Protein AF-A0A1W6K9V6-F1 (afdb_monomer_lite)

Radius of gyration: 27.49 Å; chains: 1; bounding box: 70×53×65 Å

Sequence (292 aa):
MLHPDIDHLSIWEVAHRWHDQDPNNSDPSTLPLPVQDMLRTITRMQYRHEIQVCNENGIVLKNERTLVDFEHYVDFGSSITEETTHEEINEKTGEPITVTVSTTYEDPENPLTDDERWERYQEFSERWLRRHAAATKDFPQCFKNRIFERQTLERVHINKSSVCELCEILKLPLPSFWFTEVERQEHQNKLNDETGDDEKDALPGRIKQDQIDKFWSKLADKQKHRVLCREIAQELWKASPNLSIADICKHEAIRRFGGGRYYTKPDTLRDWIKDLDPRPEGSKKGGRPRSS

Structure (mmCIF, N/CA/C/O backbone):
data_AF-A0A1W6K9V6-F1
#
_entry.id   AF-A0A1W6K9V6-F1
#
loop_
_atom_site.group_PDB
_atom_site.id
_atom_site.type_symbol
_atom_site.label_atom_id
_atom_site.label_alt_id
_atom_site.label_comp_id
_atom_site.label_asym_id
_atom_site.label_entity_id
_atom_site.label_seq_id
_atom_site.pdbx_PDB_ins_code
_atom_site.Cartn_x
_atom_site.Cartn_y
_atom_site.Cartn_z
_atom_site.occupancy
_atom_site.B_iso_or_equiv
_atom_site.auth_seq_id
_atom_site.auth_comp_id
_atom_site.auth_asym_id
_atom_site.auth_atom_id
_atom_site.pdbx_PDB_model_num
ATOM 1 N N . MET A 1 1 ? 22.180 -11.316 -4.337 1.00 47.62 1 MET A N 1
ATOM 2 C CA . MET A 1 1 ? 21.299 -10.998 -3.195 1.00 47.62 1 MET A CA 1
ATOM 3 C C . MET A 1 1 ? 21.473 -9.527 -2.877 1.00 47.62 1 MET A C 1
ATOM 5 O O . MET A 1 1 ? 22.613 -9.074 -2.858 1.00 47.62 1 MET A O 1
ATOM 9 N N . LEU A 1 2 ? 20.374 -8.786 -2.735 1.00 60.81 2 LEU A N 1
ATOM 10 C CA . LEU A 1 2 ? 20.405 -7.401 -2.255 1.00 60.81 2 LEU A CA 1
ATOM 11 C C . LEU A 1 2 ? 20.857 -7.360 -0.786 1.00 60.81 2 LEU A C 1
ATOM 13 O O . LEU A 1 2 ? 20.781 -8.376 -0.094 1.00 60.81 2 LEU A O 1
ATOM 17 N N . HIS A 1 3 ? 21.357 -6.208 -0.328 1.00 54.03 3 HIS A N 1
ATOM 18 C CA . HIS A 1 3 ? 21.709 -6.022 1.083 1.00 54.03 3 HIS A CA 1
ATOM 19 C C . HIS A 1 3 ? 20.449 -6.245 1.940 1.00 54.03 3 HIS A C 1
ATOM 21 O O . HIS A 1 3 ? 19.393 -5.738 1.555 1.00 54.03 3 HIS A O 1
ATOM 27 N N . PRO A 1 4 ? 20.527 -6.965 3.075 1.00 59.97 4 PRO A N 1
ATOM 28 C CA . PRO A 1 4 ? 19.369 -7.251 3.932 1.00 59.97 4 PRO A CA 1
ATOM 29 C C . PRO A 1 4 ? 18.658 -6.001 4.480 1.00 59.97 4 PRO A C 1
ATOM 31 O O . PRO A 1 4 ? 17.548 -6.125 4.980 1.00 59.97 4 PRO A O 1
ATOM 34 N N . ASP A 1 5 ? 19.259 -4.818 4.327 1.00 67.62 5 ASP A N 1
ATOM 35 C CA . ASP A 1 5 ? 18.745 -3.545 4.846 1.00 67.62 5 ASP A CA 1
ATOM 36 C C . ASP A 1 5 ? 17.963 -2.720 3.802 1.00 67.62 5 ASP A C 1
ATOM 38 O O . ASP A 1 5 ? 17.499 -1.620 4.100 1.00 67.62 5 ASP A O 1
ATOM 42 N N . ILE A 1 6 ? 17.848 -3.194 2.552 1.00 81.44 6 ILE A N 1
ATOM 43 C CA . ILE A 1 6 ? 17.114 -2.468 1.504 1.00 81.44 6 ILE A CA 1
ATOM 44 C C . ILE A 1 6 ? 15.637 -2.867 1.546 1.00 81.44 6 ILE A C 1
ATOM 46 O O . ILE A 1 6 ? 15.213 -3.847 0.927 1.00 81.44 6 ILE A O 1
ATOM 50 N N . ASP A 1 7 ? 14.846 -2.054 2.240 1.00 89.06 7 ASP A N 1
ATOM 51 C CA . ASP A 1 7 ? 13.402 -2.265 2.401 1.00 89.06 7 ASP A CA 1
ATOM 52 C C . ASP A 1 7 ? 12.549 -1.675 1.272 1.00 89.06 7 ASP A C 1
ATOM 54 O O . ASP A 1 7 ? 11.344 -1.932 1.205 1.00 89.06 7 ASP A O 1
ATOM 58 N N . HIS A 1 8 ? 13.145 -0.906 0.358 1.00 93.50 8 HIS A N 1
ATOM 59 C CA . HIS A 1 8 ? 12.445 -0.316 -0.781 1.00 93.50 8 HIS A CA 1
ATOM 60 C C . HIS A 1 8 ? 13.310 -0.267 -2.043 1.00 93.50 8 HIS A C 1
ATOM 62 O O . HIS A 1 8 ? 14.526 -0.107 -1.975 1.00 93.50 8 HIS A O 1
ATOM 68 N N . LEU A 1 9 ? 12.671 -0.322 -3.208 1.00 94.62 9 LEU A N 1
ATOM 69 C CA . LEU A 1 9 ? 13.312 -0.203 -4.519 1.00 94.62 9 LEU A CA 1
ATOM 70 C C . LEU A 1 9 ? 12.420 0.603 -5.455 1.00 94.62 9 LEU A C 1
ATOM 72 O O . LEU A 1 9 ? 11.201 0.661 -5.265 1.00 94.62 9 LEU A O 1
ATOM 76 N N . SER A 1 10 ? 13.020 1.189 -6.486 1.00 96.31 10 SER A N 1
ATOM 77 C CA . SER A 1 10 ? 12.250 1.840 -7.542 1.00 96.31 10 SER A CA 1
ATOM 78 C C . SER A 1 10 ? 11.392 0.835 -8.317 1.00 96.31 10 SER A C 1
ATOM 80 O O . SER A 1 10 ? 11.758 -0.334 -8.468 1.00 96.31 10 SER A O 1
ATOM 82 N N . ILE A 1 11 ? 10.254 1.281 -8.856 1.00 96.81 11 ILE A N 1
ATOM 83 C CA . ILE A 1 11 ? 9.391 0.430 -9.696 1.00 96.81 11 ILE A CA 1
ATOM 84 C C . ILE A 1 11 ? 10.179 -0.106 -10.897 1.00 96.81 11 ILE A C 1
ATOM 86 O O . ILE A 1 11 ? 10.014 -1.267 -11.283 1.00 96.81 11 ILE A O 1
ATOM 90 N N . TRP A 1 12 ? 11.060 0.731 -11.458 1.00 96.50 12 TRP A N 1
ATOM 91 C CA . TRP A 1 12 ? 11.973 0.349 -12.530 1.00 96.50 12 TRP A CA 1
ATOM 92 C C . TRP A 1 12 ? 12.826 -0.862 -12.143 1.00 96.50 12 TRP A C 1
ATOM 94 O O . TRP A 1 12 ? 12.805 -1.878 -12.838 1.00 96.50 12 TRP A O 1
ATOM 104 N N . GLU A 1 13 ? 13.537 -0.798 -11.020 1.00 95.38 13 GLU A N 1
ATOM 105 C CA . GLU A 1 13 ? 14.394 -1.895 -10.572 1.00 95.38 13 GLU A CA 1
ATOM 106 C C . GLU A 1 13 ? 13.612 -3.159 -10.248 1.00 95.38 13 GLU A C 1
ATOM 108 O O . GLU A 1 13 ? 14.044 -4.247 -10.625 1.00 95.38 13 GLU A O 1
ATOM 113 N N . VAL A 1 14 ? 12.469 -3.027 -9.572 1.00 95.62 14 VAL A N 1
ATOM 114 C CA . VAL A 1 14 ? 11.642 -4.175 -9.188 1.00 95.62 14 VAL A CA 1
ATOM 115 C C . VAL A 1 14 ? 11.206 -4.948 -10.416 1.00 95.62 14 VAL A C 1
ATOM 117 O O . VAL A 1 14 ? 11.413 -6.156 -10.461 1.00 95.62 14 VAL A O 1
ATOM 120 N N . ALA A 1 15 ? 10.680 -4.272 -11.438 1.00 95.56 15 ALA A N 1
ATOM 121 C CA . ALA A 1 15 ? 10.206 -4.943 -12.642 1.00 95.56 15 ALA A CA 1
ATOM 122 C C . ALA A 1 15 ? 11.324 -5.651 -13.424 1.00 95.56 15 ALA A C 1
ATOM 124 O O . ALA A 1 15 ? 11.102 -6.737 -13.955 1.00 95.56 15 ALA A O 1
ATOM 125 N N . HIS A 1 16 ? 12.525 -5.069 -13.479 1.00 95.19 16 HIS A N 1
ATOM 126 C CA . HIS A 1 16 ? 13.668 -5.693 -14.150 1.00 95.19 16 HIS A CA 1
ATOM 127 C C . HIS A 1 16 ? 14.198 -6.891 -13.362 1.00 95.19 16 HIS A C 1
ATOM 129 O O . HIS A 1 16 ? 14.326 -7.988 -13.908 1.00 95.19 16 HIS A O 1
ATOM 135 N N . ARG A 1 17 ? 14.445 -6.705 -12.061 1.00 94.25 17 ARG A N 1
ATOM 136 C CA . ARG A 1 17 ? 14.981 -7.752 -11.182 1.00 94.25 17 ARG A CA 1
ATOM 137 C C . ARG A 1 17 ? 14.011 -8.921 -11.021 1.00 94.25 17 ARG A C 1
ATOM 139 O O . ARG A 1 17 ? 14.466 -10.042 -10.835 1.00 94.25 17 ARG A O 1
ATOM 146 N N . TRP A 1 18 ? 12.701 -8.692 -11.153 1.00 94.31 18 TRP A N 1
ATOM 147 C CA . TRP A 1 18 ? 11.697 -9.764 -11.161 1.00 94.31 18 TRP A CA 1
ATOM 148 C C . TRP A 1 18 ? 11.900 -10.779 -12.287 1.00 94.31 18 TRP A C 1
ATOM 150 O O . TRP A 1 18 ? 11.516 -11.938 -12.155 1.00 94.31 18 TRP A O 1
ATOM 160 N N . HIS A 1 19 ? 12.493 -10.342 -13.396 1.00 93.00 19 HIS A N 1
ATOM 161 C CA . HIS A 1 19 ? 12.700 -11.144 -14.598 1.00 93.00 19 HIS A CA 1
ATOM 162 C C . HIS A 1 19 ? 14.185 -11.333 -14.925 1.00 93.00 19 HIS A C 1
ATOM 164 O O . HIS A 1 19 ? 14.539 -11.525 -16.092 1.00 93.00 19 HIS A O 1
ATOM 170 N N . ASP A 1 20 ? 15.041 -11.241 -13.901 1.00 91.50 20 ASP A N 1
ATOM 171 C CA . ASP A 1 20 ? 16.494 -11.397 -13.999 1.00 91.50 20 ASP A CA 1
ATOM 172 C C . ASP A 1 20 ? 17.136 -10.489 -15.071 1.00 91.50 20 ASP A C 1
ATOM 174 O O . ASP A 1 20 ? 18.130 -10.844 -15.703 1.00 91.50 20 ASP A O 1
ATOM 178 N N . GLN A 1 21 ? 16.558 -9.301 -15.291 1.00 90.94 21 GLN A N 1
ATOM 179 C CA . GLN A 1 21 ? 17.086 -8.279 -16.197 1.00 90.94 21 GLN A CA 1
ATOM 180 C C . GLN A 1 21 ? 17.879 -7.219 -15.428 1.00 90.94 21 GLN A C 1
ATOM 182 O O . GLN A 1 21 ? 17.546 -6.877 -14.290 1.00 90.94 21 GLN A O 1
ATOM 187 N N . ASP A 1 22 ? 18.905 -6.653 -16.069 1.00 88.81 22 ASP A N 1
ATOM 188 C CA . ASP A 1 22 ? 19.676 -5.545 -15.498 1.00 88.81 22 ASP A CA 1
ATOM 189 C C . ASP A 1 22 ? 18.953 -4.201 -15.735 1.00 88.81 22 ASP A C 1
ATOM 191 O O . ASP A 1 22 ? 18.810 -3.776 -16.891 1.00 88.81 22 ASP A O 1
ATOM 195 N N . PRO A 1 23 ? 18.516 -3.493 -14.675 1.00 90.00 23 PRO A N 1
ATOM 196 C CA . PRO A 1 23 ? 17.860 -2.194 -14.811 1.00 90.00 23 PRO A CA 1
ATOM 197 C C . PRO A 1 23 ? 18.766 -1.104 -15.403 1.00 90.00 23 PRO A C 1
ATOM 199 O O . PRO A 1 23 ? 18.250 -0.129 -15.951 1.00 90.00 23 PRO A O 1
ATOM 202 N N . ASN A 1 24 ? 20.095 -1.232 -15.323 1.00 88.75 24 ASN A N 1
ATOM 203 C CA . ASN A 1 24 ? 21.010 -0.188 -15.793 1.00 88.75 24 ASN A CA 1
ATOM 204 C C . ASN A 1 24 ? 21.215 -0.202 -17.310 1.00 88.75 24 ASN A C 1
ATOM 206 O O . ASN A 1 24 ? 21.413 0.857 -17.904 1.00 88.75 24 ASN A O 1
ATOM 210 N N . ASN A 1 25 ? 21.142 -1.383 -17.925 1.00 85.44 25 ASN A N 1
ATOM 211 C CA . ASN A 1 25 ? 21.422 -1.591 -19.347 1.00 85.44 25 ASN A CA 1
ATOM 212 C C . ASN A 1 25 ? 20.155 -1.617 -20.225 1.00 85.44 25 ASN A C 1
ATOM 214 O O . ASN A 1 25 ? 20.228 -1.860 -21.427 1.00 85.44 25 ASN A O 1
ATOM 218 N N . SER A 1 26 ? 18.980 -1.412 -19.629 1.00 85.25 26 SER A N 1
ATOM 219 C CA . SER A 1 26 ? 17.702 -1.554 -20.327 1.00 85.25 26 SER A CA 1
ATOM 220 C C . SER A 1 26 ? 17.263 -0.244 -20.987 1.00 85.25 26 SER A C 1
ATOM 222 O O . SER A 1 26 ? 17.180 0.799 -20.334 1.00 85.25 26 SER A O 1
ATOM 224 N N . ASP A 1 27 ? 16.965 -0.302 -22.288 1.00 84.94 27 ASP A N 1
ATOM 225 C CA . ASP A 1 27 ? 16.391 0.811 -23.052 1.00 84.94 27 ASP A CA 1
ATOM 226 C C . ASP A 1 27 ? 14.864 0.866 -22.830 1.00 84.94 27 ASP A C 1
ATOM 228 O O . ASP A 1 27 ? 14.167 -0.110 -23.138 1.00 84.94 27 ASP A O 1
ATOM 232 N N . PRO A 1 28 ? 14.311 1.991 -22.332 1.00 85.19 28 PRO A N 1
ATOM 233 C CA . PRO A 1 28 ? 12.875 2.143 -22.093 1.00 85.19 28 PRO A CA 1
ATOM 234 C C . PRO A 1 28 ? 11.993 1.966 -23.336 1.00 85.19 28 PRO A C 1
ATOM 236 O O . PRO A 1 28 ? 10.814 1.632 -23.208 1.00 85.19 28 PRO A O 1
ATOM 239 N N . SER A 1 29 ? 12.544 2.179 -24.534 1.00 84.00 29 SER A N 1
ATOM 240 C CA . SER A 1 29 ? 11.826 2.025 -25.802 1.00 84.00 29 SER A CA 1
ATOM 241 C C . SER A 1 29 ? 11.784 0.580 -26.312 1.00 84.00 29 SER A C 1
ATOM 243 O O . SER A 1 29 ? 10.928 0.241 -27.132 1.00 84.00 29 SER A O 1
ATOM 245 N N . THR A 1 30 ? 12.649 -0.297 -25.793 1.00 90.06 30 THR A N 1
ATOM 246 C CA . THR A 1 30 ? 12.771 -1.697 -26.228 1.00 90.06 30 THR A CA 1
ATOM 247 C C . THR A 1 30 ? 12.806 -2.667 -25.044 1.00 90.06 30 THR A C 1
ATOM 249 O O . THR A 1 30 ? 13.638 -3.572 -24.983 1.00 90.06 30 THR A O 1
ATOM 252 N N . LEU A 1 31 ? 11.898 -2.486 -24.081 1.00 92.12 31 LEU A N 1
ATOM 253 C CA . LEU A 1 31 ? 11.806 -3.354 -22.905 1.00 92.12 31 LEU A CA 1
ATOM 254 C C . LEU A 1 31 ? 11.257 -4.753 -23.246 1.00 92.12 31 LEU A C 1
ATOM 256 O O . LEU A 1 31 ? 10.306 -4.856 -24.028 1.00 92.12 31 LEU A O 1
ATOM 260 N N . PRO A 1 32 ? 11.756 -5.833 -22.615 1.00 93.19 32 PRO A N 1
ATOM 261 C CA . PRO A 1 32 ? 11.147 -7.159 -22.715 1.00 93.19 32 PRO A CA 1
ATOM 262 C C . PRO A 1 32 ? 9.688 -7.162 -22.238 1.00 93.19 32 PRO A C 1
ATOM 264 O O . PRO A 1 32 ? 9.351 -6.506 -21.252 1.00 93.19 32 PRO A O 1
ATOM 267 N N . LEU A 1 33 ? 8.824 -7.946 -22.895 1.00 93.31 33 LEU A N 1
ATOM 268 C CA . LEU A 1 33 ? 7.395 -8.029 -22.550 1.00 93.31 33 LEU A CA 1
ATOM 269 C C . LEU A 1 33 ? 7.122 -8.337 -21.063 1.00 93.31 33 LEU A C 1
ATOM 271 O O . LEU A 1 33 ? 6.277 -7.648 -20.496 1.00 93.31 33 LEU A O 1
ATOM 275 N N . PRO A 1 34 ? 7.838 -9.268 -20.395 1.00 94.19 34 PRO A N 1
ATOM 276 C CA . PRO A 1 34 ? 7.616 -9.523 -18.970 1.00 94.19 34 PRO A CA 1
ATOM 277 C C . PRO A 1 34 ? 7.856 -8.282 -18.097 1.00 94.19 34 PRO A C 1
ATOM 279 O O . PRO A 1 34 ? 7.034 -7.949 -17.247 1.00 94.19 34 PRO A O 1
ATOM 282 N N . VAL A 1 35 ? 8.930 -7.533 -18.373 1.00 94.69 35 VAL A N 1
ATOM 283 C CA . VAL A 1 35 ? 9.246 -6.285 -17.661 1.00 94.69 35 VAL A CA 1
ATOM 284 C C . VAL A 1 35 ? 8.163 -5.238 -17.910 1.00 94.69 35 VAL A C 1
ATOM 286 O O . VAL A 1 35 ? 7.703 -4.599 -16.967 1.00 94.69 35 VAL A O 1
ATOM 289 N N . GLN A 1 36 ? 7.702 -5.096 -19.159 1.00 95.00 36 GLN A N 1
ATOM 290 C CA . GLN A 1 36 ? 6.589 -4.200 -19.479 1.00 95.00 36 GLN A CA 1
ATOM 291 C C . GLN A 1 36 ? 5.334 -4.562 -18.680 1.00 95.00 36 GLN A C 1
ATOM 293 O O . GLN A 1 36 ? 4.717 -3.686 -18.080 1.00 95.00 36 GLN A O 1
ATOM 298 N N . ASP A 1 37 ? 4.942 -5.835 -18.647 1.00 95.19 37 ASP A N 1
ATOM 299 C CA . ASP A 1 37 ? 3.730 -6.258 -17.947 1.00 95.19 37 ASP A CA 1
ATOM 300 C C . ASP A 1 37 ? 3.843 -6.076 -16.430 1.00 95.19 37 ASP A C 1
ATOM 302 O O . ASP A 1 37 ? 2.879 -5.622 -15.806 1.00 95.19 37 ASP A O 1
ATOM 306 N N . MET A 1 38 ? 5.020 -6.305 -15.842 1.00 95.81 38 MET A N 1
ATOM 307 C CA . MET A 1 38 ? 5.257 -6.022 -14.426 1.00 95.81 38 MET A CA 1
ATOM 308 C C . MET A 1 38 ? 5.173 -4.518 -14.120 1.00 95.81 38 MET A C 1
ATOM 310 O O . MET A 1 38 ? 4.446 -4.118 -13.209 1.00 95.81 38 MET A O 1
ATOM 314 N N . LEU A 1 39 ? 5.812 -3.660 -14.928 1.00 96.69 39 LEU A N 1
ATOM 315 C CA . LEU A 1 39 ? 5.710 -2.198 -14.799 1.00 96.69 39 LEU A CA 1
ATOM 316 C C . LEU A 1 39 ? 4.254 -1.727 -14.878 1.00 96.69 39 LEU A C 1
ATOM 318 O O . LEU A 1 39 ? 3.798 -0.931 -14.056 1.00 96.69 39 LEU A O 1
ATOM 322 N N . ARG A 1 40 ? 3.496 -2.237 -15.854 1.00 97.12 40 ARG A N 1
ATOM 323 C CA . ARG A 1 40 ? 2.073 -1.911 -16.030 1.00 97.12 40 ARG A CA 1
ATOM 324 C C . ARG A 1 40 ? 1.236 -2.372 -14.843 1.00 97.12 40 ARG A C 1
ATOM 326 O O . ARG A 1 40 ? 0.309 -1.673 -14.448 1.00 97.12 40 ARG A O 1
ATOM 333 N N . THR A 1 41 ? 1.550 -3.534 -14.286 1.00 96.94 41 THR A N 1
ATOM 334 C CA . THR A 1 41 ? 0.838 -4.095 -13.138 1.00 96.94 41 THR A CA 1
ATOM 335 C C . THR A 1 41 ? 1.075 -3.238 -11.900 1.00 96.94 41 THR A C 1
ATOM 337 O O . THR A 1 41 ? 0.109 -2.710 -11.350 1.00 96.94 41 THR A O 1
ATOM 340 N N . ILE A 1 42 ? 2.336 -3.002 -11.523 1.00 97.06 42 ILE A N 1
ATOM 341 C CA . ILE A 1 42 ? 2.689 -2.212 -10.332 1.00 97.06 42 ILE A CA 1
ATOM 342 C C . ILE A 1 42 ? 2.105 -0.799 -10.429 1.00 97.06 42 ILE A C 1
ATOM 344 O O . ILE A 1 42 ? 1.404 -0.353 -9.520 1.00 97.06 42 ILE A O 1
ATOM 348 N N . THR A 1 43 ? 2.320 -0.112 -11.557 1.00 97.50 43 THR A N 1
ATOM 349 C CA . THR A 1 43 ? 1.811 1.257 -11.755 1.00 97.50 43 THR A CA 1
ATOM 350 C C . THR A 1 43 ? 0.283 1.318 -11.720 1.00 97.50 43 THR A C 1
ATOM 352 O O . THR A 1 43 ? -0.279 2.259 -11.161 1.00 97.50 43 THR A O 1
ATOM 355 N N . ARG A 1 44 ? -0.424 0.311 -12.253 1.00 97.25 44 ARG A N 1
ATOM 356 C CA . ARG A 1 44 ? -1.891 0.244 -12.165 1.00 97.25 44 ARG A CA 1
ATOM 357 C C . ARG A 1 44 ? -2.364 0.058 -10.726 1.00 97.25 44 ARG A C 1
ATOM 359 O O . ARG A 1 44 ? -3.306 0.734 -10.322 1.00 97.25 44 ARG A O 1
ATOM 366 N N . MET A 1 45 ? -1.742 -0.850 -9.980 1.00 96.56 45 MET A N 1
ATOM 367 C CA . MET A 1 45 ? -2.127 -1.149 -8.598 1.00 96.56 45 MET A CA 1
ATOM 368 C C . MET A 1 45 ? -1.869 0.048 -7.680 1.00 96.56 45 MET A C 1
ATOM 370 O O . MET A 1 45 ? -2.750 0.433 -6.915 1.00 96.56 45 MET A O 1
ATOM 374 N N . GLN A 1 46 ? -0.720 0.713 -7.819 1.00 95.81 46 GLN A N 1
ATOM 375 C CA . GLN A 1 46 ? -0.416 1.943 -7.083 1.00 95.81 46 GLN A CA 1
ATOM 376 C C . GLN A 1 46 ? -1.376 3.085 -7.431 1.00 95.81 46 GLN A C 1
ATOM 378 O O . GLN A 1 46 ? -1.888 3.757 -6.540 1.00 95.81 46 GLN A O 1
ATOM 383 N N . TYR A 1 47 ? -1.688 3.280 -8.716 1.00 95.44 47 TYR A N 1
ATOM 384 C CA . TYR A 1 47 ? -2.653 4.298 -9.142 1.00 95.44 47 TYR A CA 1
ATOM 385 C C . TYR A 1 47 ? -4.052 4.070 -8.546 1.00 95.44 47 TYR A C 1
ATOM 387 O O . TYR A 1 47 ? -4.760 5.027 -8.259 1.00 95.44 47 TYR A O 1
ATOM 395 N N . ARG A 1 48 ? -4.442 2.808 -8.339 1.00 94.12 48 ARG A N 1
ATOM 396 C CA . ARG A 1 48 ? -5.724 2.413 -7.732 1.00 94.12 48 ARG A CA 1
ATOM 397 C C . ARG A 1 48 ? -5.686 2.295 -6.210 1.00 94.12 48 ARG A C 1
ATOM 399 O O . ARG A 1 48 ? -6.654 1.824 -5.621 1.00 94.12 48 ARG A O 1
ATOM 406 N N . HIS A 1 49 ? -4.577 2.675 -5.580 1.00 93.06 49 HIS A N 1
ATOM 407 C CA . HIS A 1 49 ? -4.364 2.535 -4.139 1.00 93.06 49 HIS A CA 1
ATOM 408 C C . HIS A 1 49 ? -4.412 1.072 -3.646 1.00 93.06 49 HIS A C 1
ATOM 410 O O . HIS A 1 49 ? -4.551 0.820 -2.453 1.00 93.06 49 HIS A O 1
ATOM 416 N N . GLU A 1 50 ? -4.289 0.080 -4.533 1.00 93.12 50 GLU A N 1
ATOM 417 C CA . GLU A 1 50 ? -4.321 -1.345 -4.166 1.00 93.12 50 GLU A CA 1
ATOM 418 C C . GLU A 1 50 ? -3.077 -1.736 -3.354 1.00 93.12 50 GLU A C 1
ATOM 420 O O . GLU A 1 50 ? -3.184 -2.546 -2.437 1.00 93.12 50 GLU A O 1
ATOM 425 N N . ILE A 1 51 ? -1.944 -1.088 -3.640 1.00 94.56 51 ILE A N 1
ATOM 426 C CA . ILE A 1 51 ? -0.670 -1.206 -2.918 1.00 94.56 51 ILE A CA 1
ATOM 427 C C . ILE A 1 51 ? -0.093 0.182 -2.627 1.00 94.56 51 ILE A C 1
ATOM 429 O O . ILE A 1 51 ? -0.494 1.178 -3.241 1.00 94.56 51 ILE A O 1
ATOM 433 N N . GLN A 1 52 ? 0.854 0.265 -1.692 1.00 92.94 52 GLN A N 1
ATOM 434 C CA . GLN A 1 52 ? 1.420 1.544 -1.271 1.00 92.94 52 GLN A CA 1
ATOM 435 C C . GLN A 1 52 ? 2.403 2.125 -2.297 1.00 92.94 52 GLN A C 1
ATOM 437 O O . GLN A 1 52 ? 3.024 1.424 -3.100 1.00 92.94 52 GLN A O 1
ATOM 442 N N . VAL A 1 53 ? 2.560 3.447 -2.231 1.00 94.56 53 VAL A N 1
ATOM 443 C CA . VAL A 1 53 ? 3.534 4.218 -3.007 1.00 94.56 53 VAL A CA 1
ATOM 444 C C . VAL A 1 53 ? 4.563 4.781 -2.044 1.00 94.56 53 VAL A C 1
ATOM 446 O O . VAL A 1 53 ? 4.179 5.440 -1.082 1.00 94.56 53 VAL A O 1
ATOM 449 N N . CYS A 1 54 ? 5.848 4.577 -2.309 1.00 94.25 54 CYS A N 1
ATOM 450 C CA . CYS A 1 54 ? 6.937 5.153 -1.525 1.00 94.25 54 CYS A CA 1
ATOM 451 C C . CYS A 1 54 ? 7.714 6.182 -2.350 1.00 94.25 54 CYS A C 1
ATOM 453 O O . CYS A 1 54 ? 7.755 6.113 -3.580 1.00 94.25 54 CYS A O 1
ATOM 455 N N . ASN A 1 55 ? 8.352 7.135 -1.675 1.00 92.88 55 ASN A N 1
ATOM 456 C CA . ASN A 1 55 ? 9.378 7.965 -2.305 1.00 92.88 55 ASN A CA 1
ATOM 457 C C . ASN A 1 55 ? 10.755 7.276 -2.284 1.00 92.88 55 ASN A C 1
ATOM 459 O O . ASN A 1 55 ? 10.916 6.194 -1.721 1.00 92.88 55 ASN A O 1
ATOM 463 N N . GLU A 1 56 ? 11.756 7.949 -2.849 1.00 92.38 56 GLU A N 1
ATOM 464 C CA . GLU A 1 56 ? 13.147 7.479 -2.925 1.00 92.38 56 GLU A CA 1
ATOM 465 C C . GLU A 1 56 ? 13.795 7.136 -1.571 1.00 92.38 56 GLU A C 1
ATOM 467 O O . GLU A 1 56 ? 14.722 6.335 -1.525 1.00 92.38 56 GLU A O 1
ATOM 472 N N . ASN A 1 57 ? 13.268 7.684 -0.471 1.00 89.00 57 ASN A N 1
ATOM 473 C CA . ASN A 1 57 ? 13.728 7.435 0.899 1.00 89.00 57 ASN A CA 1
ATOM 474 C C . ASN A 1 57 ? 12.917 6.336 1.615 1.00 89.00 57 ASN A C 1
ATOM 476 O O . ASN A 1 57 ? 13.013 6.199 2.832 1.00 89.00 57 ASN A O 1
ATOM 480 N N . GLY A 1 58 ? 12.029 5.629 0.906 1.00 87.56 58 GLY A N 1
ATOM 481 C CA . GLY A 1 58 ? 11.177 4.585 1.482 1.00 87.56 58 GLY A CA 1
ATOM 482 C C . GLY A 1 58 ? 9.973 5.093 2.273 1.00 87.56 58 GLY A C 1
ATOM 483 O O . GLY A 1 58 ? 9.233 4.292 2.841 1.00 87.56 58 GLY A O 1
ATOM 484 N N . ILE A 1 59 ? 9.734 6.407 2.304 1.00 89.25 59 ILE A N 1
ATOM 485 C CA . ILE A 1 59 ? 8.605 6.986 3.036 1.00 89.25 59 ILE A CA 1
ATOM 486 C C . ILE A 1 59 ? 7.323 6.739 2.243 1.00 89.25 59 ILE A C 1
ATOM 488 O O . ILE A 1 59 ? 7.180 7.214 1.112 1.00 89.25 59 ILE A O 1
ATOM 492 N N . VAL A 1 60 ? 6.376 6.042 2.873 1.00 92.88 60 VAL A N 1
ATOM 493 C CA . VAL A 1 60 ? 5.051 5.766 2.311 1.00 92.88 60 VAL A CA 1
ATOM 494 C C . VAL A 1 60 ? 4.269 7.068 2.133 1.00 92.88 60 VAL A C 1
ATOM 496 O O . VAL A 1 60 ? 4.095 7.863 3.060 1.00 92.88 60 VAL A O 1
ATOM 499 N N . LEU A 1 61 ? 3.776 7.282 0.920 1.00 91.75 61 LEU A N 1
ATOM 500 C CA . LEU A 1 61 ? 2.922 8.398 0.559 1.00 91.75 61 LEU A CA 1
ATOM 501 C C . LEU A 1 61 ? 1.469 8.065 0.897 1.00 91.75 61 LEU A C 1
ATOM 503 O O . LEU A 1 61 ? 0.928 7.031 0.508 1.00 91.75 61 LEU A O 1
ATOM 507 N N . LYS A 1 62 ? 0.839 8.990 1.617 1.00 88.38 62 LYS A N 1
ATOM 508 C CA . LYS A 1 62 ? -0.561 8.934 2.038 1.00 88.38 62 LYS A CA 1
ATOM 509 C C . LYS A 1 62 ? -1.503 8.797 0.840 1.00 88.38 62 LYS A C 1
ATOM 511 O O . LYS A 1 62 ? -1.316 9.479 -0.163 1.00 88.38 62 LYS A O 1
ATOM 516 N N . ASN A 1 63 ? -2.502 7.927 0.958 1.00 90.06 63 ASN A N 1
ATOM 517 C CA . ASN A 1 63 ? -3.445 7.591 -0.107 1.00 90.06 63 ASN A CA 1
ATOM 518 C C . ASN A 1 63 ? -4.881 7.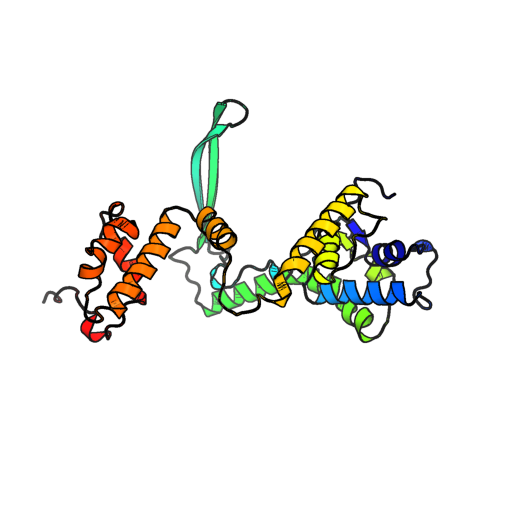549 0.432 1.00 90.06 63 ASN A C 1
ATOM 520 O O . ASN A 1 63 ? -5.114 7.812 1.611 1.00 90.06 63 ASN A O 1
ATOM 524 N N . GLU A 1 64 ? -5.837 7.235 -0.439 1.00 87.81 64 GLU A N 1
ATOM 525 C CA . GLU A 1 64 ? -7.263 7.248 -0.100 1.00 87.81 64 GLU A CA 1
ATOM 526 C C . GLU A 1 64 ? -7.627 6.196 0.950 1.00 87.81 64 GLU A C 1
ATOM 528 O O . GLU A 1 64 ? -8.446 6.450 1.822 1.00 87.81 64 GLU A O 1
ATOM 533 N N . ARG A 1 65 ? -6.955 5.041 0.954 1.00 87.12 65 ARG A N 1
ATOM 534 C CA . ARG A 1 65 ? -7.244 3.956 1.907 1.00 87.12 65 ARG A CA 1
ATOM 535 C C . ARG A 1 65 ? -6.800 4.261 3.332 1.00 87.12 65 ARG A C 1
ATOM 537 O O . ARG A 1 65 ? -7.253 3.595 4.255 1.00 87.12 65 ARG A O 1
ATOM 544 N N . THR A 1 66 ? -5.892 5.218 3.511 1.00 86.81 66 THR A N 1
ATOM 545 C CA . THR A 1 66 ? -5.429 5.676 4.830 1.00 86.81 66 THR A CA 1
ATOM 546 C C . THR A 1 66 ? -5.981 7.046 5.205 1.00 86.81 66 THR A C 1
ATOM 548 O O . THR A 1 66 ? -5.579 7.611 6.222 1.00 86.81 66 THR A O 1
ATOM 551 N N . LEU A 1 67 ? -6.865 7.604 4.377 1.00 87.25 67 LEU A N 1
ATOM 552 C CA . LEU A 1 67 ? -7.567 8.839 4.674 1.00 87.25 67 LEU A CA 1
ATOM 553 C C . LEU A 1 67 ? -8.615 8.572 5.764 1.00 87.25 67 LEU A C 1
ATOM 555 O O . LEU A 1 67 ? -9.359 7.597 5.697 1.00 87.25 67 LEU A O 1
ATOM 559 N N . VAL A 1 68 ? -8.659 9.443 6.769 1.00 86.31 68 VAL A N 1
ATOM 560 C CA . VAL A 1 68 ? -9.712 9.420 7.793 1.00 86.31 68 VAL A CA 1
ATOM 561 C C . VAL A 1 68 ? -11.034 9.801 7.128 1.00 86.31 68 VAL A C 1
ATOM 563 O O . VAL A 1 68 ? -11.063 10.722 6.311 1.00 86.31 68 VAL A O 1
ATOM 566 N N . ASP A 1 69 ? -12.115 9.091 7.435 1.00 84.75 69 ASP A N 1
ATOM 567 C CA . ASP A 1 69 ? -13.437 9.447 6.918 1.00 84.75 69 ASP A CA 1
ATOM 568 C C . ASP A 1 69 ? -13.945 10.774 7.513 1.00 84.75 69 ASP A C 1
ATOM 570 O O . ASP A 1 69 ? -13.396 11.304 8.480 1.00 84.75 69 ASP A O 1
ATOM 574 N N . PHE A 1 70 ? -14.989 11.337 6.907 1.00 81.94 70 PHE A N 1
ATOM 575 C CA . PHE A 1 70 ? -15.543 12.617 7.345 1.00 81.94 70 PHE A CA 1
ATOM 576 C C . PHE A 1 70 ? -16.120 12.567 8.768 1.00 81.94 70 PHE A C 1
ATOM 578 O O . PHE A 1 70 ? -15.984 13.529 9.517 1.00 81.94 70 PHE A O 1
ATOM 585 N N . GLU A 1 71 ? -16.743 11.454 9.164 1.00 78.62 71 GLU A N 1
ATOM 586 C CA . GLU A 1 71 ? -17.389 11.334 10.476 1.00 78.62 71 GLU A CA 1
ATOM 587 C C . GLU A 1 71 ? -16.362 11.388 11.614 1.00 78.62 71 GLU A C 1
ATOM 589 O O . GLU A 1 71 ? -16.618 12.013 12.644 1.00 78.62 71 GLU A O 1
ATOM 594 N N . HIS A 1 72 ? -15.186 10.792 11.396 1.00 80.81 72 HIS A N 1
ATOM 595 C CA . HIS A 1 72 ? -14.071 10.739 12.341 1.00 80.81 72 HIS A CA 1
ATOM 596 C C . HIS A 1 72 ? -13.028 11.846 12.129 1.00 80.81 72 HIS A C 1
ATOM 598 O O . HIS A 1 72 ? -12.027 11.891 12.850 1.00 80.81 72 HIS A O 1
ATOM 604 N N . TYR A 1 73 ? -13.221 12.730 11.150 1.00 81.12 73 TYR A N 1
ATOM 605 C CA . TYR A 1 73 ? -12.353 13.883 10.962 1.00 81.12 73 TYR A CA 1
ATOM 606 C C . TYR A 1 73 ? -12.551 14.877 12.109 1.00 81.12 73 TYR A C 1
ATOM 608 O O . TYR 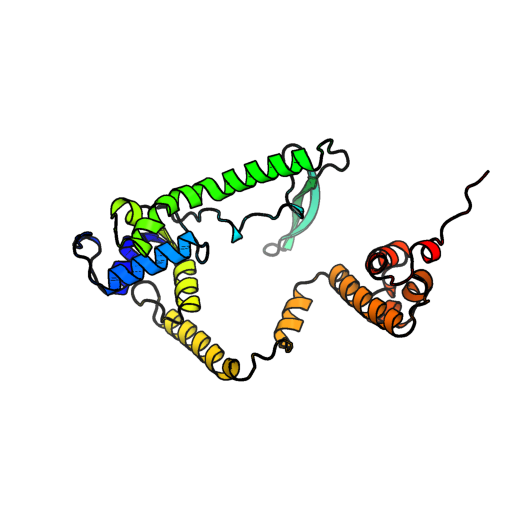A 1 73 ? -13.660 15.345 12.357 1.00 81.12 73 TYR A O 1
ATOM 616 N N . VAL A 1 74 ? -11.447 15.202 12.780 1.00 74.00 74 VAL A N 1
ATOM 617 C CA . VAL A 1 74 ? -11.370 16.241 13.807 1.00 74.00 74 VAL A CA 1
ATOM 618 C C . VAL A 1 74 ? -10.505 17.359 13.251 1.00 74.00 74 VAL A C 1
ATOM 620 O O . VAL A 1 74 ? -9.338 17.143 12.907 1.00 74.00 74 VAL A O 1
ATOM 623 N N . ASP A 1 75 ? -11.067 18.559 13.157 1.00 72.56 75 ASP A N 1
ATOM 624 C CA . ASP A 1 75 ? -10.284 19.720 12.766 1.00 72.56 75 ASP A CA 1
ATOM 625 C C . ASP A 1 75 ? -9.418 20.205 13.933 1.00 72.56 75 ASP A C 1
ATOM 627 O O . ASP A 1 75 ? -9.911 20.729 14.931 1.00 72.56 75 ASP A O 1
ATOM 631 N N . PHE A 1 76 ? -8.100 20.070 13.778 1.00 66.44 76 PHE A N 1
ATOM 632 C CA . PHE A 1 76 ? -7.121 20.509 14.771 1.00 66.44 76 PHE A CA 1
ATOM 633 C C . PHE A 1 76 ? -7.190 22.013 15.073 1.00 66.44 76 PHE A C 1
ATOM 635 O O . PHE A 1 76 ? -6.801 22.433 16.161 1.00 66.44 76 PHE A O 1
ATOM 642 N N . GLY A 1 77 ? -7.679 22.833 14.134 1.00 65.94 77 GLY A N 1
ATOM 643 C CA . GLY A 1 77 ? -7.858 24.272 14.349 1.00 65.94 77 GLY A CA 1
ATOM 644 C C . GLY A 1 77 ? -8.993 24.621 15.317 1.00 65.94 77 GLY A C 1
ATOM 645 O O . GLY A 1 77 ? -9.006 25.728 15.851 1.00 65.94 77 GLY A O 1
ATOM 646 N N . SER A 1 78 ? -9.921 23.691 15.551 1.00 65.81 78 SER A N 1
ATOM 647 C CA . SER A 1 78 ? -11.089 23.843 16.429 1.00 65.81 78 SER A CA 1
ATOM 648 C C . SER A 1 78 ? -11.209 22.706 17.451 1.00 65.81 78 SER A C 1
ATOM 650 O O . SER A 1 78 ? -12.285 22.463 17.992 1.00 65.81 78 SER A O 1
ATOM 652 N N . SER A 1 79 ? -10.129 21.956 17.676 1.00 65.31 79 SER A N 1
ATOM 653 C CA . SER A 1 79 ? -10.111 20.822 18.600 1.00 65.31 79 SER A CA 1
ATOM 654 C C . SER A 1 79 ? -9.573 21.215 19.969 1.00 65.31 79 SER A C 1
ATOM 656 O O . SER A 1 79 ? -8.621 21.994 20.062 1.00 65.31 79 SER A O 1
ATOM 658 N N . ILE A 1 80 ? -10.100 20.586 21.016 1.00 63.69 80 ILE A N 1
ATOM 659 C CA . ILE A 1 80 ? -9.530 20.642 22.361 1.00 63.69 80 ILE A CA 1
ATOM 660 C C . ILE A 1 80 ? -8.622 19.426 22.534 1.00 63.69 80 ILE A C 1
ATOM 662 O O . ILE A 1 80 ? -8.975 18.308 22.158 1.00 63.69 80 ILE A O 1
ATOM 666 N N . THR A 1 81 ? -7.430 19.646 23.088 1.00 72.69 81 THR A N 1
ATOM 667 C CA . THR A 1 81 ? -6.538 18.562 23.509 1.00 72.69 81 THR A CA 1
ATOM 668 C C . THR A 1 81 ? -6.538 18.500 25.027 1.00 72.69 81 THR A C 1
ATOM 670 O O . THR A 1 81 ? -6.100 19.443 25.681 1.00 72.69 81 THR A O 1
ATOM 673 N N . GLU A 1 82 ? -7.032 17.397 25.580 1.00 75.00 82 GLU A N 1
ATOM 674 C CA . GLU A 1 82 ? -6.896 17.090 27.001 1.00 75.00 82 GLU A CA 1
ATOM 675 C C . GLU A 1 82 ? -5.667 16.219 27.215 1.00 75.00 82 GLU A C 1
ATOM 677 O O . GLU A 1 82 ? -5.509 15.168 26.594 1.00 75.00 82 GLU A O 1
ATOM 682 N N . GLU A 1 83 ? -4.802 16.640 28.128 1.00 82.94 83 GLU A N 1
ATOM 683 C CA . GLU A 1 83 ? -3.703 15.819 28.615 1.00 82.94 83 GLU A CA 1
ATOM 684 C C . GLU A 1 83 ? -4.142 15.151 29.914 1.00 82.94 83 GLU A C 1
ATOM 686 O O . GLU A 1 83 ? -4.456 15.814 30.902 1.00 82.94 83 GLU A O 1
ATOM 691 N N . THR A 1 84 ? -4.187 13.823 29.905 1.00 75.75 84 THR A N 1
ATOM 692 C CA . THR A 1 84 ? -4.431 13.030 31.107 1.00 75.75 84 THR A CA 1
ATOM 693 C C . THR A 1 84 ? -3.134 12.361 31.510 1.00 75.75 84 THR A C 1
ATOM 695 O O . THR A 1 84 ? -2.477 11.722 30.690 1.00 75.75 84 THR A O 1
ATOM 698 N N . THR A 1 85 ? -2.770 12.496 32.778 1.00 83.56 85 THR A N 1
ATOM 699 C CA . THR A 1 85 ? -1.559 11.891 33.322 1.00 83.56 85 THR A CA 1
ATOM 700 C C . THR A 1 85 ? -1.935 10.737 34.236 1.00 83.56 85 THR A C 1
ATOM 702 O O . THR A 1 85 ? -2.730 10.915 35.161 1.00 83.56 85 THR A O 1
ATOM 705 N N . HIS A 1 86 ? -1.351 9.565 34.014 1.00 76.81 86 HIS A N 1
ATOM 706 C CA . HIS A 1 86 ? -1.527 8.402 34.880 1.00 76.81 86 HIS A CA 1
ATOM 707 C C . HIS A 1 86 ? -0.199 7.690 35.134 1.00 76.81 86 HIS A C 1
ATOM 709 O O . HIS A 1 86 ? 0.765 7.838 34.388 1.00 76.81 86 HIS A O 1
ATOM 715 N N . GLU A 1 87 ? -0.128 6.951 36.237 1.00 80.81 87 GLU A N 1
ATOM 716 C CA . GLU A 1 87 ? 1.046 6.148 36.576 1.00 80.81 87 GLU A CA 1
ATOM 717 C C . GLU A 1 87 ? 0.896 4.753 35.965 1.00 80.81 87 GLU A C 1
ATOM 719 O O . GLU A 1 87 ? -0.064 4.036 36.252 1.00 80.81 87 GLU A O 1
ATOM 724 N N . GLU A 1 88 ? 1.845 4.367 35.119 1.00 81.56 88 GLU A N 1
ATOM 725 C CA . GLU A 1 88 ? 1.988 3.004 34.612 1.00 81.56 88 GLU A CA 1
ATOM 726 C C . GLU A 1 88 ? 3.225 2.352 35.221 1.00 81.56 88 GLU A C 1
ATOM 728 O O . GLU A 1 88 ? 4.144 3.025 35.675 1.00 81.56 88 GLU A O 1
ATOM 733 N N . ILE A 1 89 ? 3.275 1.024 35.238 1.00 74.88 89 ILE A N 1
ATOM 734 C CA . ILE A 1 89 ? 4.471 0.303 35.675 1.00 74.88 89 ILE A CA 1
ATOM 735 C C . ILE A 1 89 ? 5.323 0.049 34.438 1.00 74.88 89 ILE A C 1
ATOM 737 O O . ILE A 1 89 ? 4.855 -0.551 33.473 1.00 74.88 89 ILE A O 1
ATOM 741 N N . ASN A 1 90 ? 6.583 0.475 34.466 1.00 73.06 90 ASN A N 1
ATOM 742 C CA . ASN A 1 90 ? 7.516 0.176 33.393 1.00 73.06 90 ASN A CA 1
ATOM 743 C C . ASN A 1 90 ? 7.736 -1.340 33.312 1.00 73.06 90 ASN A C 1
ATOM 745 O O . ASN A 1 90 ? 8.322 -1.936 34.214 1.00 73.06 90 ASN A O 1
ATOM 749 N N . GLU A 1 91 ? 7.309 -1.962 32.215 1.00 72.00 91 GLU A N 1
ATOM 750 C CA . GLU A 1 91 ? 7.373 -3.418 32.036 1.00 72.00 91 GLU A CA 1
ATOM 751 C C . GLU A 1 91 ? 8.800 -3.991 32.105 1.00 72.00 91 GLU A C 1
ATOM 753 O O . GLU A 1 91 ? 8.978 -5.177 32.379 1.00 72.00 91 GLU A O 1
ATOM 758 N N . LYS A 1 92 ? 9.833 -3.165 31.879 1.00 73.12 92 LYS A N 1
ATOM 759 C CA . LYS A 1 92 ? 11.242 -3.586 31.918 1.00 73.12 92 LYS A CA 1
ATOM 760 C C . LYS A 1 92 ? 11.902 -3.386 33.278 1.00 73.12 92 LYS A C 1
ATOM 762 O O . LYS A 1 92 ? 12.780 -4.171 33.627 1.00 73.12 92 LYS A O 1
ATOM 767 N N . THR A 1 93 ? 11.542 -2.335 34.013 1.00 75.94 93 THR A N 1
ATOM 768 C CA . THR A 1 93 ? 12.210 -1.980 35.281 1.00 75.94 93 THR A CA 1
ATOM 769 C C . THR A 1 93 ? 11.347 -2.228 36.516 1.00 75.94 93 THR A C 1
ATOM 771 O O . THR A 1 93 ? 11.882 -2.290 37.618 1.00 75.94 93 THR A O 1
ATOM 774 N N . GLY A 1 94 ? 10.033 -2.408 36.354 1.00 74.25 94 GLY A N 1
ATOM 775 C CA . GLY A 1 94 ? 9.077 -2.576 37.451 1.00 74.25 94 GLY A CA 1
ATOM 776 C C . GLY A 1 94 ? 8.812 -1.299 38.256 1.00 74.25 94 GLY A C 1
ATOM 777 O O . GLY A 1 94 ? 8.096 -1.351 39.253 1.00 74.25 94 GLY A O 1
ATOM 778 N N . GLU A 1 95 ? 9.379 -0.163 37.846 1.00 78.62 95 GLU A N 1
ATOM 779 C CA . GLU A 1 95 ? 9.212 1.125 38.521 1.00 78.62 95 GLU A CA 1
ATOM 780 C C . GLU A 1 95 ? 8.003 1.896 37.967 1.00 78.62 95 GLU A C 1
ATOM 782 O O . GLU A 1 95 ? 7.719 1.804 36.766 1.00 78.62 95 GLU A O 1
ATOM 787 N N . PRO A 1 96 ? 7.291 2.666 38.811 1.00 77.06 96 PRO A N 1
ATOM 788 C CA . PRO A 1 96 ? 6.207 3.525 38.357 1.00 77.06 96 PRO A CA 1
ATOM 789 C C . PRO A 1 96 ? 6.754 4.643 37.464 1.00 77.06 96 PRO A C 1
ATOM 791 O O . PRO A 1 96 ? 7.668 5.379 37.838 1.00 77.06 96 PRO A O 1
ATOM 794 N N . ILE A 1 97 ? 6.180 4.764 36.273 1.00 83.31 97 ILE A N 1
ATOM 795 C CA . ILE A 1 97 ? 6.431 5.825 35.308 1.00 83.31 97 ILE A CA 1
ATOM 796 C C . ILE A 1 97 ? 5.169 6.659 35.142 1.00 83.31 97 ILE A C 1
ATOM 798 O O . ILE A 1 97 ? 4.058 6.149 35.036 1.00 83.31 97 ILE A O 1
ATOM 802 N N . THR A 1 98 ? 5.344 7.970 35.104 1.00 82.44 98 THR A N 1
ATOM 803 C CA . THR A 1 98 ? 4.265 8.894 34.778 1.00 82.44 98 THR A CA 1
ATOM 804 C C . THR A 1 98 ? 4.110 8.953 33.262 1.00 82.44 98 THR A C 1
ATOM 806 O O . THR A 1 98 ? 5.026 9.379 32.559 1.00 82.44 98 THR A O 1
ATOM 809 N N . VAL A 1 99 ? 2.958 8.516 32.761 1.00 78.62 99 VAL A N 1
ATOM 810 C CA . VAL A 1 99 ? 2.598 8.552 31.345 1.00 78.62 99 VAL A CA 1
ATOM 811 C C . VAL A 1 99 ? 1.578 9.664 31.142 1.00 78.62 99 VAL A C 1
ATOM 813 O O . VAL A 1 99 ? 0.528 9.687 31.779 1.00 78.62 99 VAL A O 1
ATOM 816 N N . THR A 1 100 ? 1.896 10.597 30.249 1.00 80.88 100 THR A N 1
ATOM 817 C CA . THR A 1 100 ? 0.962 11.633 29.802 1.00 80.88 100 THR A CA 1
ATOM 818 C C . THR A 1 100 ? 0.360 11.200 28.473 1.00 80.88 100 THR A C 1
ATOM 820 O O . THR A 1 100 ? 1.086 11.005 27.498 1.00 80.88 100 THR A O 1
ATOM 823 N N . VAL A 1 101 ? -0.961 11.057 28.424 1.00 78.56 101 VAL A N 1
ATOM 824 C CA . VAL A 1 101 ? -1.722 10.770 27.206 1.00 78.56 101 VAL A CA 1
ATOM 825 C C . VAL A 1 101 ? -2.478 12.022 26.798 1.00 78.56 101 VAL A C 1
ATOM 827 O O . VAL A 1 101 ? -3.332 12.508 27.536 1.00 78.56 101 VAL A O 1
ATOM 830 N N . SER A 1 102 ? -2.184 12.531 25.605 1.00 72.00 102 SER A N 1
ATOM 831 C CA . SER A 1 102 ? -2.963 13.589 24.972 1.00 72.00 102 SER A CA 1
ATOM 832 C C . SER A 1 102 ? -4.094 12.979 24.144 1.00 72.00 102 SER A C 1
ATOM 834 O O . SER A 1 102 ? -3.870 12.146 23.266 1.00 72.00 102 SER A O 1
ATOM 836 N N . THR A 1 103 ? -5.328 13.385 2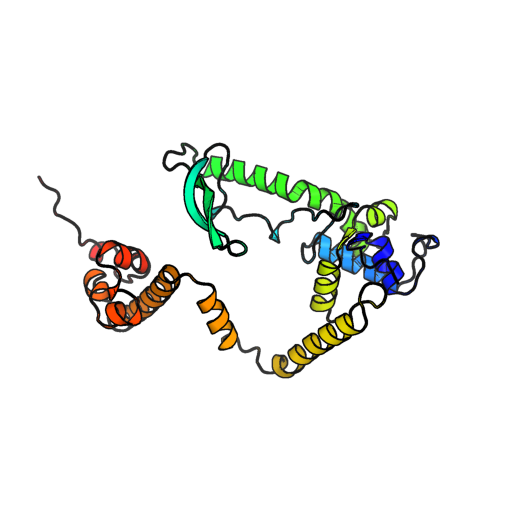4.433 1.00 69.31 103 THR A N 1
ATOM 837 C CA . THR A 1 103 ? -6.515 13.026 23.652 1.00 69.31 103 THR A CA 1
ATOM 838 C C . THR A 1 103 ? -7.077 14.290 23.023 1.00 69.31 103 THR A C 1
ATOM 840 O O . THR A 1 103 ? -7.451 15.224 23.728 1.00 69.31 103 THR A O 1
ATOM 843 N N . THR A 1 104 ? -7.139 14.324 21.695 1.00 65.44 104 THR A N 1
ATOM 844 C CA . THR A 1 104 ? -7.703 15.447 20.939 1.00 65.44 104 THR A CA 1
ATOM 845 C C . THR A 1 104 ? -9.108 15.091 20.461 1.00 65.44 104 THR A C 1
ATOM 847 O O . THR A 1 104 ? -9.307 14.026 19.877 1.00 65.44 104 THR A O 1
ATOM 850 N N . TYR A 1 105 ? -10.080 15.966 20.704 1.00 67.19 105 TYR A N 1
ATOM 851 C CA . TYR A 1 105 ? -11.472 15.794 20.282 1.00 67.19 105 TYR A CA 1
ATOM 852 C C . TYR A 1 105 ? -12.061 17.125 19.793 1.00 67.19 105 TYR A C 1
ATOM 854 O O . TYR A 1 105 ? -11.516 18.198 20.062 1.00 67.19 105 TYR A O 1
ATOM 862 N N . GLU A 1 106 ? -13.151 17.059 19.026 1.00 64.81 106 GLU A N 1
ATOM 863 C CA . GLU A 1 106 ? -13.863 18.262 18.579 1.00 64.81 106 GLU A CA 1
ATOM 864 C C . GLU A 1 106 ? -14.417 19.027 19.781 1.00 64.81 106 GLU A C 1
ATOM 866 O O . GLU A 1 106 ? -15.034 18.433 20.668 1.00 64.81 106 GLU A O 1
ATOM 871 N N . ASP A 1 107 ? -14.195 20.342 19.806 1.00 67.81 107 ASP A N 1
ATOM 872 C CA . ASP A 1 107 ? -14.784 21.210 20.818 1.00 67.81 107 ASP A CA 1
ATOM 873 C C . ASP A 1 107 ? -16.324 21.087 20.773 1.00 67.81 107 ASP A C 1
ATOM 875 O O . ASP A 1 107 ? -16.920 21.295 19.715 1.00 67.81 107 ASP A O 1
ATOM 879 N N . PRO A 1 108 ? -17.007 20.746 21.881 1.00 63.31 108 PRO A N 1
ATOM 880 C CA . PRO A 1 108 ? -18.469 20.726 21.929 1.00 63.31 108 PRO A CA 1
ATOM 881 C C . PRO A 1 108 ? -19.112 22.087 21.622 1.00 63.31 108 PRO A C 1
ATOM 883 O O . PRO A 1 108 ? -20.284 22.136 21.252 1.00 63.31 108 PRO A O 1
ATOM 886 N N . GLU A 1 109 ? -18.363 23.179 21.791 1.00 64.31 109 GLU A N 1
ATOM 887 C CA . GLU A 1 109 ? -18.754 24.546 21.441 1.00 64.31 109 GLU A CA 1
ATOM 888 C C . GLU A 1 109 ? -18.215 24.981 20.065 1.00 64.31 109 GLU A C 1
ATOM 890 O O . GLU A 1 109 ? -18.287 26.165 19.730 1.00 64.31 109 GLU A O 1
ATOM 895 N N . ASN A 1 110 ? -17.691 24.049 19.253 1.00 66.81 110 ASN A N 1
ATOM 896 C CA . ASN A 1 110 ? -17.161 24.341 17.923 1.00 66.81 110 ASN A CA 1
ATOM 897 C C . ASN A 1 110 ? -18.217 25.086 17.082 1.00 66.81 110 ASN A C 1
ATOM 899 O O . ASN A 1 110 ? -19.275 24.524 16.789 1.00 66.81 110 ASN A O 1
ATOM 903 N N . PRO A 1 111 ? -17.956 26.343 16.680 1.00 67.69 111 PRO A N 1
ATOM 904 C CA . PRO A 1 111 ? -18.948 27.175 16.006 1.00 67.69 111 PRO A CA 1
ATOM 905 C C . PRO A 1 111 ? -19.140 26.815 14.528 1.00 67.69 111 PRO A C 1
ATOM 907 O O . PRO A 1 111 ? -19.963 27.449 13.868 1.00 67.69 111 PRO A O 1
ATOM 910 N N . LEU A 1 112 ? -18.365 25.863 13.995 1.00 73.50 112 LEU A N 1
ATOM 911 C CA . LEU A 1 112 ? -18.423 25.487 12.587 1.00 73.50 112 LEU A CA 1
ATOM 912 C C . LEU A 1 112 ? -19.749 24.808 12.250 1.00 73.50 112 LEU A C 1
ATOM 914 O O . LEU A 1 112 ? -20.200 23.881 12.921 1.00 73.50 112 LEU A O 1
ATOM 918 N N . THR A 1 113 ? -20.342 25.257 11.154 1.00 81.50 113 THR A N 1
ATOM 919 C CA . THR A 1 113 ? -21.458 24.571 10.507 1.00 81.50 113 THR A CA 1
ATOM 920 C C . THR A 1 113 ? -20.989 23.279 9.829 1.00 81.50 113 THR A C 1
ATOM 922 O O . THR A 1 113 ? -19.804 23.114 9.525 1.00 81.50 113 THR A O 1
ATOM 925 N N . ASP A 1 114 ? -21.922 22.365 9.544 1.00 78.81 114 ASP A N 1
ATOM 926 C CA . ASP A 1 114 ? -21.622 21.122 8.817 1.00 78.81 114 ASP A CA 1
ATOM 927 C C . ASP A 1 114 ? -20.980 21.395 7.443 1.00 78.81 114 ASP A C 1
ATOM 929 O O . ASP A 1 114 ? -20.060 20.681 7.041 1.00 78.81 114 ASP A O 1
ATOM 933 N N . ASP A 1 115 ? -21.414 22.458 6.756 1.00 82.00 115 ASP A N 1
ATOM 934 C CA . ASP A 1 115 ? -20.867 22.874 5.459 1.00 82.00 115 ASP A CA 1
ATOM 935 C C . ASP A 1 115 ? -19.406 23.341 5.586 1.00 82.00 115 ASP A C 1
ATOM 937 O O . ASP A 1 115 ? -18.541 22.899 4.830 1.00 82.00 115 ASP A O 1
ATOM 941 N N . GLU A 1 116 ? -19.087 24.164 6.588 1.00 84.12 116 GLU A N 1
ATOM 942 C CA . GLU A 1 116 ? -17.710 24.615 6.838 1.00 84.12 116 GLU A CA 1
ATOM 943 C C . GLU A 1 116 ? -16.799 23.457 7.276 1.00 84.12 116 GLU A C 1
ATOM 945 O O . GLU A 1 116 ? -15.628 23.393 6.888 1.00 84.12 116 GLU A O 1
ATOM 950 N N . ARG A 1 117 ? -17.327 22.508 8.061 1.00 82.12 117 ARG A N 1
ATOM 951 C CA . ARG A 1 117 ? -16.605 21.283 8.436 1.00 82.12 117 ARG A CA 1
ATOM 952 C C . ARG A 1 117 ? -16.308 20.433 7.201 1.00 82.12 117 ARG A C 1
ATOM 954 O O . ARG A 1 117 ? -15.196 19.915 7.068 1.00 82.12 117 ARG A O 1
ATOM 961 N N . TRP A 1 118 ? -17.268 20.320 6.283 1.00 85.12 118 TRP A N 1
ATOM 962 C CA . TRP A 1 118 ? -17.085 19.621 5.014 1.00 85.12 118 TRP A CA 1
ATOM 963 C C . TRP A 1 118 ? -16.016 20.282 4.141 1.00 85.12 118 TRP A C 1
ATOM 965 O O . TRP A 1 118 ? -15.136 19.586 3.638 1.00 85.12 118 TRP A O 1
ATOM 975 N N . GLU A 1 119 ? -16.019 21.609 4.006 1.00 88.25 119 GLU A N 1
ATOM 976 C CA . GLU A 1 119 ? -14.985 22.338 3.257 1.00 88.25 119 GLU A CA 1
ATOM 977 C C . GLU A 1 119 ? -13.578 22.081 3.819 1.00 88.25 119 GLU A C 1
ATOM 979 O O . GLU A 1 119 ? -12.659 21.730 3.073 1.00 88.25 119 GLU A O 1
ATOM 984 N N . ARG A 1 120 ? -13.409 22.148 5.147 1.00 87.38 120 ARG A N 1
ATOM 985 C CA . ARG A 1 120 ? -12.121 21.845 5.799 1.00 87.38 120 ARG A CA 1
ATOM 986 C C . ARG A 1 120 ? -11.689 20.396 5.591 1.00 87.38 120 ARG A C 1
ATOM 988 O O . ARG A 1 120 ? -10.504 20.138 5.355 1.00 87.38 120 ARG A O 1
ATOM 995 N N . TYR A 1 121 ? -12.635 19.457 5.634 1.00 88.50 121 TYR A N 1
ATOM 996 C CA . TYR A 1 121 ? -12.368 18.056 5.324 1.00 88.50 121 TYR A CA 1
ATOM 997 C C . TYR A 1 121 ? -11.917 17.868 3.875 1.00 88.50 121 TYR A C 1
ATOM 999 O O . TYR A 1 121 ? -10.941 17.157 3.632 1.00 88.50 121 TYR A O 1
ATOM 1007 N N . GLN A 1 122 ? -12.567 18.532 2.916 1.00 89.94 122 GLN A N 1
ATOM 1008 C CA . GLN A 1 122 ? -12.163 18.485 1.512 1.00 89.94 122 GLN A CA 1
ATOM 1009 C C . GLN A 1 122 ? -10.722 18.980 1.351 1.00 89.94 122 GLN A C 1
ATOM 1011 O O . GLN A 1 122 ? -9.879 18.238 0.846 1.00 89.94 122 GLN A O 1
ATOM 1016 N N . GLU A 1 123 ? -10.378 20.146 1.901 1.00 90.31 123 GLU A N 1
ATOM 1017 C CA . GLU A 1 123 ? -9.002 20.657 1.868 1.00 90.31 123 GLU A CA 1
ATOM 1018 C C . GLU A 1 123 ? -7.995 19.728 2.564 1.00 90.31 123 GLU A C 1
ATOM 1020 O O . GLU A 1 123 ? -6.844 19.580 2.135 1.00 90.31 123 GLU A O 1
ATOM 1025 N N . PHE A 1 124 ? -8.377 19.120 3.690 1.00 90.25 124 PHE A N 1
ATOM 1026 C CA . PHE A 1 124 ? -7.565 18.112 4.366 1.00 90.25 124 PHE A CA 1
ATOM 1027 C C . PHE A 1 124 ? -7.329 16.897 3.462 1.00 90.25 124 PHE A C 1
ATOM 1029 O O . PHE A 1 124 ? -6.174 16.507 3.280 1.00 90.25 124 PHE A O 1
ATOM 1036 N N . SER A 1 125 ? -8.384 16.345 2.862 1.00 89.44 125 SER A N 1
ATOM 1037 C CA . SER A 1 125 ? -8.325 15.167 1.996 1.00 89.44 125 SER A CA 1
ATOM 1038 C C . SER A 1 125 ? -7.483 15.418 0.744 1.00 89.44 125 SER A C 1
ATOM 1040 O O . SER A 1 125 ? -6.595 14.626 0.425 1.00 89.44 125 SER A O 1
ATOM 1042 N N . GLU A 1 126 ? -7.645 16.576 0.102 1.00 90.56 126 GLU A N 1
ATOM 1043 C CA . GLU A 1 126 ? -6.842 16.976 -1.048 1.00 90.56 126 GLU A CA 1
ATOM 1044 C C . GLU A 1 126 ? -5.365 17.083 -0.672 1.00 90.56 126 GLU A C 1
ATOM 1046 O O . GLU A 1 126 ? -4.500 16.523 -1.350 1.00 90.56 126 GLU A O 1
ATOM 1051 N N . ARG A 1 127 ? -5.048 17.751 0.447 1.00 90.00 127 ARG A N 1
ATOM 1052 C CA . ARG A 1 127 ? -3.668 17.846 0.951 1.00 90.00 127 ARG A CA 1
ATOM 1053 C C . ARG A 1 127 ? -3.097 16.479 1.317 1.00 90.00 127 ARG A C 1
ATOM 1055 O O . ARG A 1 127 ? -1.913 16.243 1.059 1.00 90.00 127 ARG A O 1
ATOM 1062 N N . TRP A 1 128 ? -3.912 15.594 1.891 1.00 89.38 128 TRP A N 1
ATOM 1063 C CA . TRP A 1 128 ? -3.533 14.232 2.266 1.00 89.38 128 TRP A CA 1
ATOM 1064 C C . TRP A 1 128 ? -3.139 13.411 1.036 1.00 89.38 128 TRP A C 1
ATOM 1066 O O . TRP A 1 128 ? -2.067 12.805 1.016 1.00 89.38 128 TRP A O 1
ATOM 1076 N N . LEU A 1 129 ? -3.957 13.469 -0.018 1.00 92.81 129 LEU A N 1
ATOM 1077 C CA . LEU A 1 129 ? -3.771 12.730 -1.268 1.00 92.81 129 LEU A CA 1
ATOM 1078 C C . LEU A 1 129 ? -2.721 13.350 -2.194 1.00 92.81 129 LEU A C 1
ATOM 1080 O O . LEU A 1 129 ? -2.129 12.643 -3.013 1.00 92.81 129 LEU A O 1
ATOM 1084 N N . ARG A 1 130 ? -2.451 14.657 -2.070 1.00 93.69 130 ARG A N 1
ATOM 1085 C CA . ARG A 1 130 ? -1.636 15.441 -3.014 1.00 93.69 130 ARG A CA 1
ATOM 1086 C C . ARG A 1 130 ? -0.310 14.786 -3.383 1.00 93.69 130 ARG A C 1
ATOM 1088 O O . ARG A 1 130 ? 0.067 14.792 -4.552 1.00 93.69 130 ARG A O 1
ATOM 1095 N N . ARG A 1 131 ? 0.423 14.243 -2.405 1.00 92.56 131 ARG A N 1
ATOM 1096 C CA . ARG A 1 131 ? 1.747 13.642 -2.653 1.00 92.56 131 ARG A CA 1
ATOM 1097 C C . ARG A 1 131 ? 1.646 12.346 -3.450 1.00 92.56 131 ARG A C 1
ATOM 1099 O O . ARG A 1 131 ? 2.416 12.161 -4.387 1.00 92.56 131 ARG A O 1
ATOM 1106 N N . HIS A 1 132 ? 0.689 11.485 -3.117 1.00 94.62 132 HIS A N 1
ATOM 1107 C CA . HIS A 1 132 ? 0.444 10.262 -3.872 1.00 94.62 132 HIS A CA 1
ATOM 1108 C C . HIS A 1 132 ? -0.079 10.569 -5.276 1.00 94.62 132 HIS A C 1
ATOM 1110 O O . HIS A 1 132 ? 0.423 10.019 -6.254 1.00 94.62 132 HIS A O 1
ATOM 1116 N N . ALA A 1 133 ? -1.055 11.472 -5.399 1.00 94.12 133 ALA A N 1
ATOM 1117 C CA . ALA A 1 133 ? -1.590 11.893 -6.692 1.00 94.12 133 ALA A CA 1
ATOM 1118 C C . ALA A 1 133 ? -0.491 12.479 -7.593 1.00 94.12 133 ALA A C 1
ATOM 1120 O O . ALA A 1 133 ? -0.426 12.156 -8.775 1.00 94.12 133 ALA A O 1
ATOM 1121 N N . ALA A 1 134 ? 0.424 13.276 -7.031 1.00 95.31 134 ALA A N 1
ATOM 1122 C CA . ALA A 1 134 ? 1.575 13.794 -7.763 1.00 95.31 134 ALA A CA 1
ATOM 1123 C C . ALA A 1 134 ? 2.541 12.682 -8.206 1.00 95.31 134 ALA A C 1
ATOM 1125 O O . ALA A 1 134 ? 2.972 12.690 -9.354 1.00 95.31 134 ALA A O 1
ATOM 1126 N N . ALA A 1 135 ? 2.854 11.721 -7.331 1.00 94.62 135 ALA A N 1
ATOM 1127 C CA . ALA A 1 135 ? 3.755 10.610 -7.651 1.00 94.62 135 ALA A CA 1
ATOM 1128 C C . ALA A 1 135 ? 3.185 9.659 -8.718 1.00 94.62 135 ALA A C 1
ATOM 1130 O O . ALA A 1 135 ? 3.930 9.106 -9.517 1.00 94.62 135 ALA A O 1
ATOM 1131 N N . THR A 1 136 ? 1.863 9.484 -8.750 1.00 95.44 136 THR A N 1
ATOM 1132 C CA . THR A 1 136 ? 1.178 8.524 -9.636 1.00 95.44 136 THR A CA 1
ATOM 1133 C C . THR A 1 136 ? 0.536 9.168 -10.867 1.00 95.44 136 THR A C 1
ATOM 1135 O O . THR A 1 136 ? -0.102 8.476 -11.662 1.00 95.44 136 THR A O 1
ATOM 1138 N N . LYS A 1 137 ? 0.711 10.483 -11.059 1.00 95.50 137 LYS A N 1
ATOM 1139 C CA . LYS A 1 137 ? 0.057 11.274 -12.113 1.00 95.50 137 LYS A CA 1
ATOM 1140 C C . LYS A 1 137 ? 0.234 10.674 -13.511 1.00 95.50 137 LYS A C 1
ATOM 1142 O O . LYS A 1 137 ? -0.730 10.609 -14.273 1.00 95.50 137 LYS A O 1
ATOM 1147 N N . ASP A 1 138 ? 1.444 10.219 -13.826 1.00 94.94 138 ASP A N 1
ATOM 1148 C CA . ASP A 1 138 ? 1.813 9.760 -15.169 1.00 94.94 138 ASP A CA 1
ATOM 1149 C C . ASP A 1 138 ? 1.691 8.235 -15.343 1.00 94.94 138 ASP A C 1
ATOM 1151 O O . ASP A 1 138 ? 1.835 7.707 -16.446 1.00 94.94 138 ASP A O 1
ATOM 1155 N N . PHE A 1 139 ? 1.311 7.503 -14.290 1.00 96.81 139 PHE A N 1
ATOM 1156 C CA . PHE A 1 139 ? 1.127 6.047 -14.338 1.00 96.81 139 PHE A CA 1
ATOM 1157 C C . PHE A 1 139 ? 0.112 5.567 -15.382 1.00 96.81 139 PHE A C 1
ATOM 1159 O O . PHE A 1 139 ? 0.365 4.528 -16.002 1.00 96.81 139 PHE A O 1
ATOM 1166 N N . PRO A 1 140 ? -0.992 6.288 -15.674 1.00 97.00 140 PRO A N 1
ATOM 1167 C CA . PRO A 1 140 ? -1.878 5.917 -16.772 1.00 97.00 140 PRO A CA 1
ATOM 1168 C C . PRO A 1 140 ? -1.168 5.786 -18.126 1.00 97.00 140 PRO A C 1
ATOM 1170 O O . PRO A 1 140 ? -1.580 4.950 -18.931 1.00 97.00 140 PRO A O 1
ATOM 1173 N N . GLN A 1 141 ? -0.090 6.540 -18.372 1.00 94.75 141 GLN A N 1
ATOM 1174 C CA . GLN A 1 141 ? 0.708 6.409 -19.596 1.00 94.75 141 GLN A CA 1
ATOM 1175 C C . GLN A 1 141 ? 1.412 5.046 -19.664 1.00 94.75 141 GLN A C 1
ATOM 1177 O O . GLN A 1 141 ? 1.444 4.423 -20.727 1.00 94.75 141 GLN A O 1
ATOM 1182 N N . CYS A 1 142 ? 1.876 4.524 -18.525 1.00 93.44 142 CYS A N 1
ATOM 1183 C CA . CYS A 1 142 ? 2.495 3.203 -18.435 1.00 93.44 142 CYS A CA 1
ATOM 1184 C C . CYS A 1 142 ? 1.477 2.093 -18.737 1.00 93.44 142 CYS A C 1
ATOM 1186 O O . CYS A 1 142 ? 1.642 1.333 -19.691 1.00 93.44 142 CYS A O 1
ATOM 1188 N N . PHE A 1 143 ? 0.385 1.999 -17.968 1.00 94.00 143 PHE A N 1
ATOM 1189 C CA . PHE A 1 143 ? -0.508 0.835 -18.060 1.00 94.00 143 PHE A CA 1
ATOM 1190 C C . PHE A 1 143 ? -1.538 0.882 -19.198 1.00 94.00 143 PHE A C 1
ATOM 1192 O O . PHE A 1 143 ? -1.954 -0.192 -19.655 1.00 94.00 143 PHE A O 1
ATOM 1199 N N . LYS A 1 144 ? -1.916 2.076 -19.689 1.00 93.31 144 LYS A N 1
ATOM 1200 C CA . LYS A 1 144 ? -2.821 2.233 -20.846 1.00 93.31 144 LYS A CA 1
ATOM 1201 C C . LYS A 1 144 ? -2.065 2.346 -22.168 1.00 93.31 144 LYS A C 1
ATOM 1203 O O . LYS A 1 144 ? -2.407 1.638 -23.109 1.00 93.31 144 LYS A O 1
ATOM 1208 N N . ASN A 1 145 ? -1.034 3.192 -22.219 1.00 93.31 145 ASN A N 1
ATOM 1209 C CA . ASN A 1 145 ? -0.377 3.574 -23.475 1.00 93.31 145 ASN A CA 1
ATOM 1210 C C . ASN A 1 145 ? 0.971 2.875 -23.703 1.00 93.31 145 ASN A C 1
ATOM 1212 O O . ASN A 1 145 ? 1.546 3.030 -24.776 1.00 93.31 145 ASN A O 1
ATOM 1216 N N . ARG A 1 146 ? 1.456 2.083 -22.731 1.00 93.19 146 ARG A N 1
ATOM 1217 C CA . ARG A 1 146 ? 2.758 1.386 -22.780 1.00 93.19 146 ARG A CA 1
ATOM 1218 C C . ARG A 1 146 ? 3.939 2.341 -22.982 1.00 93.19 146 ARG A C 1
ATOM 1220 O O . ARG A 1 146 ? 4.911 2.005 -23.650 1.00 93.19 146 ARG A O 1
ATOM 1227 N N . ILE A 1 147 ? 3.841 3.535 -22.402 1.00 94.12 147 ILE A N 1
ATOM 1228 C CA . ILE A 1 147 ? 4.916 4.527 -22.394 1.00 94.12 147 ILE A CA 1
ATOM 1229 C C . ILE A 1 147 ? 5.631 4.420 -21.047 1.00 94.12 147 ILE A C 1
ATOM 1231 O O . ILE A 1 147 ? 5.032 4.698 -20.009 1.00 94.12 147 ILE A O 1
ATOM 1235 N N . PHE A 1 148 ? 6.899 4.004 -21.069 1.00 94.62 148 PHE A N 1
ATOM 1236 C CA . PHE A 1 148 ? 7.702 3.748 -19.871 1.00 94.62 148 PHE A CA 1
ATOM 1237 C C . PHE A 1 148 ? 8.764 4.832 -19.700 1.00 94.62 148 PHE A C 1
ATOM 1239 O O . PHE A 1 148 ? 9.880 4.722 -20.198 1.00 94.62 148 PHE A O 1
ATOM 1246 N N . GLU A 1 149 ? 8.420 5.910 -19.002 1.00 93.50 149 GLU A N 1
ATOM 1247 C CA . GLU A 1 149 ? 9.381 6.968 -18.705 1.00 93.50 149 GLU A CA 1
ATOM 1248 C C . GLU A 1 149 ? 10.275 6.559 -17.529 1.00 93.50 149 GLU A C 1
ATOM 1250 O O . GLU A 1 149 ? 9.845 6.537 -16.374 1.00 93.50 149 GLU A O 1
ATOM 1255 N N . ARG A 1 150 ? 11.541 6.251 -17.829 1.00 93.19 150 ARG A N 1
ATOM 1256 C CA . ARG A 1 150 ? 12.522 5.780 -16.843 1.00 93.19 150 ARG A CA 1
ATOM 1257 C C . ARG A 1 150 ? 12.635 6.703 -15.631 1.00 93.19 150 ARG A C 1
ATOM 1259 O O . ARG A 1 150 ? 12.538 6.227 -14.509 1.00 93.19 150 ARG A O 1
ATOM 1266 N N . GLN A 1 151 ? 12.758 8.013 -15.849 1.00 92.50 151 GLN A N 1
ATOM 1267 C CA . GLN A 1 151 ? 12.917 8.983 -14.762 1.00 92.50 151 GLN A CA 1
ATOM 1268 C C . GLN A 1 151 ? 11.739 8.956 -13.774 1.00 92.50 151 GLN A C 1
ATOM 1270 O O . GLN A 1 151 ? 11.935 9.070 -12.566 1.00 92.50 151 GLN A O 1
ATOM 1275 N N . THR A 1 152 ? 10.516 8.776 -14.269 1.00 92.94 152 THR A N 1
ATOM 1276 C CA . THR A 1 152 ? 9.318 8.674 -13.427 1.00 92.94 152 THR A CA 1
ATOM 1277 C C . THR A 1 152 ? 9.296 7.354 -12.652 1.00 92.94 152 THR A C 1
ATOM 1279 O O . THR A 1 152 ? 9.028 7.346 -11.451 1.00 92.94 152 THR A O 1
ATOM 1282 N N . LEU A 1 153 ? 9.645 6.244 -13.307 1.00 95.38 153 LEU A N 1
ATOM 1283 C CA . LEU A 1 153 ? 9.661 4.902 -12.710 1.00 95.38 153 LEU A CA 1
ATOM 1284 C C . LEU A 1 153 ? 10.828 4.666 -11.736 1.00 95.38 153 LEU A C 1
ATOM 1286 O O . LEU A 1 153 ? 10.727 3.790 -10.879 1.00 95.38 153 LEU A O 1
ATOM 1290 N N . GLU A 1 154 ? 11.914 5.432 -11.855 1.00 95.19 154 GLU A N 1
ATOM 1291 C CA . GLU A 1 154 ? 13.039 5.433 -10.912 1.00 95.19 154 GLU A CA 1
ATOM 1292 C C . GLU A 1 154 ? 12.727 6.237 -9.643 1.00 95.19 154 GLU A C 1
ATOM 1294 O O . GLU A 1 154 ? 13.154 5.860 -8.560 1.00 95.19 154 GLU A O 1
ATOM 1299 N N . ARG A 1 155 ? 11.952 7.324 -9.744 1.00 94.88 155 ARG A N 1
ATOM 1300 C CA . ARG A 1 155 ? 11.639 8.196 -8.593 1.00 94.88 155 ARG A CA 1
ATOM 1301 C C . ARG A 1 155 ? 10.572 7.639 -7.661 1.00 94.88 155 ARG A C 1
ATOM 1303 O O . ARG A 1 155 ? 10.502 8.045 -6.499 1.00 94.88 155 ARG A O 1
ATOM 1310 N N . VAL A 1 156 ? 9.701 6.774 -8.173 1.00 96.31 156 VAL A N 1
ATOM 1311 C CA . VAL A 1 156 ? 8.642 6.159 -7.375 1.00 96.31 156 VAL A CA 1
ATOM 1312 C C . VAL A 1 156 ? 9.070 4.770 -6.948 1.00 96.31 156 VAL A C 1
ATOM 1314 O O . VAL A 1 156 ? 9.519 3.959 -7.756 1.00 96.31 156 VAL A O 1
ATOM 1317 N N . HIS A 1 157 ? 8.947 4.515 -5.653 1.00 96.50 157 HIS A N 1
ATOM 1318 C CA . HIS A 1 157 ? 9.407 3.295 -5.023 1.00 96.50 157 HIS A CA 1
ATOM 1319 C C . HIS A 1 157 ? 8.234 2.451 -4.526 1.00 96.50 157 HIS A C 1
ATOM 1321 O O . HIS A 1 157 ? 7.108 2.919 -4.332 1.00 96.50 157 HIS A O 1
ATOM 1327 N N . ILE A 1 158 ? 8.537 1.184 -4.289 1.00 95.31 158 ILE A N 1
ATOM 1328 C CA . ILE A 1 158 ? 7.690 0.215 -3.609 1.00 95.31 158 ILE A CA 1
ATOM 1329 C C . ILE A 1 158 ? 8.514 -0.416 -2.484 1.00 95.31 158 ILE A C 1
ATOM 1331 O O . ILE A 1 158 ? 9.722 -0.602 -2.629 1.00 95.31 158 ILE A O 1
ATOM 1335 N N . ASN A 1 159 ? 7.886 -0.689 -1.343 1.00 93.38 159 ASN A N 1
ATOM 1336 C CA . ASN A 1 159 ? 8.535 -1.366 -0.221 1.00 93.38 159 ASN A CA 1
ATOM 1337 C C . ASN A 1 159 ? 8.323 -2.886 -0.283 1.00 93.38 159 ASN A C 1
ATOM 1339 O O . ASN A 1 159 ? 7.431 -3.386 -0.974 1.00 93.38 159 ASN A O 1
ATOM 1343 N N . LYS A 1 160 ? 9.141 -3.623 0.473 1.00 91.88 160 LYS A N 1
ATOM 1344 C CA . LYS A 1 160 ? 9.092 -5.088 0.539 1.00 91.88 160 LYS A CA 1
ATOM 1345 C C . LYS A 1 160 ? 7.708 -5.603 0.972 1.00 91.88 160 LYS A C 1
ATOM 1347 O O . LYS A 1 160 ? 7.218 -6.576 0.404 1.00 91.88 160 LYS A O 1
ATOM 1352 N N . SER A 1 161 ? 7.033 -4.922 1.904 1.00 90.75 161 SER A N 1
ATOM 1353 C CA . SER A 1 161 ? 5.672 -5.285 2.331 1.00 90.75 161 SER A CA 1
ATOM 1354 C C . SER A 1 161 ? 4.639 -5.149 1.208 1.00 90.75 161 SER A C 1
ATOM 1356 O O . SER A 1 161 ? 3.861 -6.071 0.996 1.00 90.75 161 SER A O 1
ATOM 1358 N N . SER A 1 162 ? 4.676 -4.069 0.422 1.00 92.88 162 SER A N 1
ATOM 1359 C CA . SER A 1 162 ? 3.763 -3.888 -0.719 1.00 92.88 162 SER A CA 1
A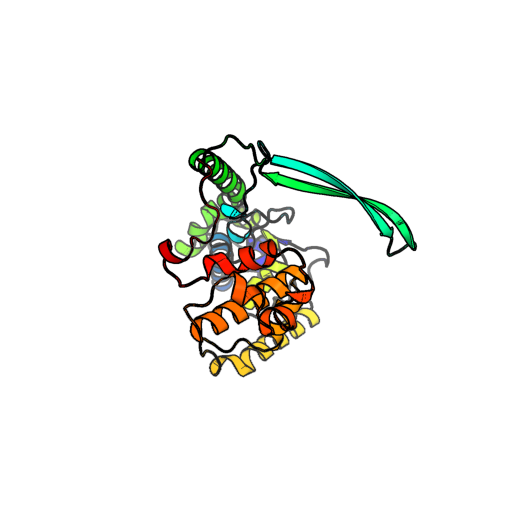TOM 1360 C C . SER A 1 162 ? 4.017 -4.890 -1.842 1.00 92.88 162 SER A C 1
ATOM 1362 O O . SER A 1 162 ? 3.088 -5.258 -2.553 1.00 92.88 162 SER A O 1
ATOM 1364 N N . VAL A 1 163 ? 5.262 -5.347 -2.022 1.00 94.50 163 VAL A N 1
ATOM 1365 C CA . VAL A 1 163 ? 5.556 -6.446 -2.955 1.00 94.50 163 VAL A CA 1
ATOM 1366 C C . VAL A 1 163 ? 4.931 -7.754 -2.474 1.00 94.50 163 VAL A C 1
ATOM 1368 O O . VAL A 1 163 ? 4.395 -8.499 -3.291 1.00 94.50 163 VAL A O 1
ATOM 1371 N N . CYS A 1 164 ? 4.956 -8.014 -1.165 1.00 92.75 164 CYS A N 1
ATOM 1372 C CA . CYS A 1 164 ? 4.263 -9.161 -0.585 1.00 92.75 164 CYS A CA 1
ATOM 1373 C C . CYS A 1 164 ? 2.751 -9.079 -0.851 1.00 92.75 164 CYS A C 1
ATOM 1375 O O . CYS A 1 164 ? 2.185 -10.002 -1.427 1.00 92.75 164 CYS A O 1
ATOM 1377 N N . GLU A 1 165 ? 2.125 -7.933 -0.557 1.00 92.06 165 GLU A N 1
ATOM 1378 C CA . GLU A 1 165 ? 0.703 -7.687 -0.851 1.00 92.06 165 GLU A CA 1
ATOM 1379 C C . GLU A 1 165 ? 0.379 -7.880 -2.343 1.00 92.06 165 GLU A C 1
ATOM 1381 O O . GLU A 1 165 ? -0.620 -8.506 -2.695 1.00 92.06 165 GLU A O 1
ATOM 1386 N N . LEU A 1 166 ? 1.243 -7.394 -3.242 1.00 94.50 166 LEU A N 1
ATOM 1387 C CA . LEU A 1 166 ? 1.099 -7.592 -4.686 1.00 94.50 166 LEU A CA 1
ATOM 1388 C C . LEU A 1 166 ? 1.123 -9.080 -5.066 1.00 94.50 166 LEU A C 1
ATOM 1390 O O . LEU A 1 166 ? 0.285 -9.518 -5.856 1.00 94.50 166 LEU A O 1
ATOM 1394 N N . CYS A 1 167 ? 2.045 -9.865 -4.503 1.00 94.00 167 CYS A N 1
ATOM 1395 C CA . CYS A 1 167 ? 2.106 -11.309 -4.732 1.00 94.00 167 CYS A CA 1
ATOM 1396 C C . CYS A 1 167 ? 0.863 -12.033 -4.208 1.00 94.00 167 CYS A C 1
ATOM 1398 O O . CYS A 1 167 ? 0.350 -12.917 -4.892 1.00 94.00 167 CYS A O 1
ATOM 1400 N N . GLU A 1 168 ? 0.340 -11.634 -3.049 1.00 91.81 168 GLU A N 1
ATOM 1401 C CA . GLU A 1 168 ? -0.881 -12.205 -2.474 1.00 91.81 168 GLU A CA 1
ATOM 1402 C C . GLU A 1 168 ? -2.114 -11.914 -3.341 1.00 91.81 168 GLU A C 1
ATOM 1404 O O . GLU A 1 168 ? -2.915 -12.816 -3.603 1.00 91.81 168 GLU A O 1
ATOM 1409 N N . ILE A 1 169 ? -2.246 -10.677 -3.835 1.00 90.44 169 ILE A N 1
ATOM 1410 C CA . ILE A 1 169 ? -3.353 -10.256 -4.709 1.00 90.44 169 ILE A CA 1
ATOM 1411 C C . ILE A 1 169 ? -3.303 -10.993 -6.051 1.00 90.44 169 ILE A C 1
ATOM 1413 O O . ILE A 1 169 ? -4.333 -11.432 -6.561 1.00 90.44 169 ILE A O 1
ATOM 1417 N N . LEU A 1 170 ? -2.110 -11.129 -6.634 1.00 90.81 170 LEU A N 1
ATOM 1418 C CA . LEU A 1 170 ? -1.923 -11.747 -7.949 1.00 90.81 170 LEU A CA 1
ATOM 1419 C C . LEU A 1 170 ? -1.725 -13.267 -7.887 1.00 90.81 170 LEU A C 1
ATOM 1421 O O . LEU A 1 170 ? -1.595 -13.895 -8.937 1.00 90.81 170 LEU A O 1
ATOM 1425 N N . LYS A 1 171 ? -1.694 -13.850 -6.681 1.00 91.00 171 LYS A N 1
ATOM 1426 C CA . LYS A 1 171 ? -1.380 -15.266 -6.429 1.00 91.00 171 LYS A CA 1
ATOM 1427 C C . LYS A 1 171 ? -0.069 -15.693 -7.110 1.00 91.00 171 LYS A C 1
ATOM 1429 O O . LYS A 1 171 ? 0.016 -16.743 -7.744 1.00 91.00 171 LYS A O 1
ATOM 1434 N N . LEU A 1 172 ? 0.958 -14.850 -6.986 1.00 91.50 172 LEU A N 1
ATOM 1435 C CA . LEU A 1 172 ? 2.298 -15.068 -7.535 1.00 91.50 172 LEU A CA 1
ATOM 1436 C C . LEU A 1 172 ? 3.281 -15.502 -6.439 1.00 91.50 172 LEU A C 1
ATOM 1438 O O . LEU A 1 172 ? 3.134 -15.093 -5.287 1.00 91.50 172 LEU A O 1
ATOM 1442 N N . PRO A 1 173 ? 4.325 -16.279 -6.774 1.00 92.19 173 PRO A N 1
ATOM 1443 C CA . PRO A 1 173 ? 5.402 -16.550 -5.832 1.00 92.19 173 PRO A CA 1
ATOM 1444 C C . PRO A 1 173 ? 6.181 -15.267 -5.516 1.00 92.19 173 PRO A C 1
ATOM 1446 O O . PRO A 1 173 ? 6.360 -14.396 -6.371 1.00 92.19 173 PRO A O 1
ATOM 1449 N N . LEU A 1 174 ? 6.689 -15.167 -4.287 1.00 93.44 174 LEU A N 1
ATOM 1450 C CA . LEU A 1 174 ? 7.579 -14.078 -3.890 1.00 93.44 174 LEU A CA 1
ATOM 1451 C C . LEU A 1 174 ? 8.892 -14.118 -4.703 1.00 93.44 174 LEU A C 1
ATOM 1453 O O . LEU A 1 174 ? 9.454 -15.198 -4.930 1.00 93.44 174 LEU A O 1
ATOM 1457 N N . PRO A 1 175 ? 9.423 -12.962 -5.131 1.00 93.06 175 PRO A N 1
ATOM 1458 C CA . PRO A 1 175 ? 10.621 -12.921 -5.960 1.00 93.06 175 PRO A CA 1
ATOM 1459 C C . PRO A 1 175 ? 11.899 -13.260 -5.170 1.00 93.06 175 PRO A C 1
ATOM 1461 O O . PRO A 1 175 ? 12.169 -12.695 -4.110 1.00 93.06 175 PRO A O 1
ATOM 1464 N N . SER A 1 176 ? 12.747 -14.132 -5.727 1.00 91.19 176 SER A N 1
ATOM 1465 C CA . SER A 1 176 ? 14.026 -14.568 -5.121 1.00 91.19 176 SER A CA 1
ATOM 1466 C C . SER A 1 176 ? 15.024 -13.436 -4.877 1.00 91.19 176 SER A C 1
ATOM 1468 O O . SER A 1 176 ? 15.898 -13.557 -4.022 1.00 91.19 176 SER A O 1
ATOM 1470 N N . PHE A 1 177 ? 14.949 -12.351 -5.653 1.00 91.56 177 PHE A N 1
ATOM 1471 C CA . PHE A 1 177 ? 15.923 -11.267 -5.558 1.00 91.56 177 PHE A CA 1
ATOM 1472 C C . PHE A 1 177 ? 15.780 -10.454 -4.262 1.00 91.56 177 PHE A C 1
ATOM 1474 O O . PHE A 1 177 ? 16.756 -9.821 -3.849 1.00 91.56 177 PHE A O 1
ATOM 1481 N N . TRP A 1 178 ? 14.593 -10.477 -3.637 1.00 91.19 178 TRP A N 1
ATOM 1482 C CA . TRP A 1 178 ? 14.256 -9.665 -2.460 1.00 91.19 178 TRP A CA 1
ATOM 1483 C C . TRP A 1 178 ? 13.842 -10.482 -1.231 1.00 91.19 178 TRP A C 1
ATOM 1485 O O . TRP A 1 178 ? 13.952 -9.994 -0.107 1.00 91.19 178 TRP A O 1
ATOM 1495 N N . PHE A 1 179 ? 13.382 -11.719 -1.431 1.00 91.50 179 PHE A N 1
ATOM 1496 C CA . PHE A 1 179 ? 12.927 -12.601 -0.358 1.00 91.50 179 PHE A CA 1
ATOM 1497 C C . PHE A 1 179 ? 13.814 -13.839 -0.251 1.00 91.50 179 PHE A C 1
ATOM 1499 O O . PHE A 1 179 ? 14.236 -14.425 -1.251 1.00 91.50 179 PHE A O 1
ATOM 1506 N N . THR A 1 180 ? 14.086 -14.236 0.986 1.00 91.06 180 THR A N 1
ATOM 1507 C CA . THR A 1 180 ? 14.836 -15.446 1.326 1.00 91.06 180 THR A CA 1
ATOM 1508 C C . THR A 1 180 ? 14.031 -16.701 1.010 1.00 91.06 180 THR A C 1
ATOM 1510 O O . THR A 1 180 ? 12.806 -16.669 0.942 1.00 91.06 180 THR A O 1
ATOM 1513 N N . GLU A 1 181 ? 14.708 -17.839 0.860 1.00 89.75 181 GLU A N 1
ATOM 1514 C CA . GLU A 1 181 ? 14.036 -19.113 0.580 1.00 89.75 181 GLU A CA 1
ATOM 1515 C C . GLU A 1 181 ? 12.946 -19.451 1.602 1.00 89.75 181 GLU A C 1
ATOM 1517 O O . GLU A 1 181 ? 11.868 -19.897 1.217 1.00 89.75 181 GLU A O 1
ATOM 1522 N N . VAL A 1 182 ? 13.193 -19.188 2.891 1.00 90.75 182 VAL A N 1
ATOM 1523 C CA . VAL A 1 182 ? 12.221 -19.521 3.940 1.00 90.75 182 VAL A CA 1
ATOM 1524 C C . VAL A 1 182 ? 10.995 -18.607 3.876 1.00 90.75 182 VAL A C 1
ATOM 1526 O O . VAL A 1 182 ? 9.885 -19.126 3.898 1.00 90.75 182 VAL A O 1
ATOM 1529 N N . GLU A 1 183 ? 11.165 -17.294 3.656 1.00 89.94 183 GLU A N 1
ATOM 1530 C CA . GLU A 1 183 ? 10.033 -16.368 3.445 1.00 89.94 183 GLU A CA 1
ATOM 1531 C C . GLU A 1 183 ? 9.167 -16.806 2.251 1.00 89.94 183 GLU A C 1
ATOM 1533 O O . GLU A 1 183 ? 7.936 -16.778 2.308 1.00 89.94 183 GLU A O 1
ATOM 1538 N N . ARG A 1 184 ? 9.804 -17.248 1.158 1.00 91.50 184 ARG A N 1
ATOM 1539 C CA . ARG A 1 184 ? 9.090 -17.726 -0.034 1.00 91.50 184 ARG A CA 1
ATOM 1540 C C . ARG A 1 184 ? 8.319 -19.015 0.233 1.00 91.50 184 ARG A C 1
ATOM 1542 O O . ARG A 1 184 ? 7.179 -19.133 -0.214 1.00 91.50 184 ARG A O 1
ATOM 1549 N N . GLN A 1 185 ? 8.914 -19.958 0.962 1.00 89.44 185 GLN A N 1
ATOM 1550 C CA . GLN A 1 185 ? 8.259 -21.215 1.312 1.00 89.44 185 GLN A CA 1
ATOM 1551 C C . GLN A 1 185 ? 7.073 -20.993 2.260 1.00 89.44 185 GLN A C 1
ATOM 1553 O O . GLN A 1 185 ? 6.013 -21.581 2.056 1.00 89.44 185 GLN A O 1
ATOM 1558 N N . GLU A 1 186 ? 7.220 -20.124 3.262 1.00 89.38 186 GLU A N 1
ATOM 1559 C CA . GLU A 1 186 ? 6.137 -19.748 4.180 1.00 89.38 186 GLU A CA 1
ATOM 1560 C C . GLU A 1 186 ? 4.965 -19.103 3.433 1.00 89.38 186 GLU A C 1
ATOM 1562 O O . GLU A 1 186 ? 3.814 -19.507 3.612 1.00 89.38 186 GLU A O 1
ATOM 1567 N N . HIS A 1 187 ? 5.253 -18.160 2.533 1.00 90.25 187 HIS A N 1
ATOM 1568 C CA . HIS A 1 187 ? 4.239 -17.541 1.682 1.00 90.25 187 HIS A CA 1
ATOM 1569 C C . HIS A 1 187 ? 3.545 -18.561 0.767 1.00 90.25 187 HIS A C 1
ATOM 1571 O O . HIS A 1 187 ? 2.324 -18.535 0.621 1.00 90.25 187 HIS A O 1
ATOM 1577 N N . GLN A 1 188 ? 4.293 -19.491 0.166 1.00 87.88 188 GLN A N 1
ATOM 1578 C CA . GLN A 1 188 ? 3.708 -20.531 -0.683 1.00 87.88 188 GLN A CA 1
ATOM 1579 C C . GLN A 1 188 ? 2.782 -21.463 0.108 1.00 87.88 188 GLN A C 1
ATOM 1581 O O . GLN A 1 188 ? 1.723 -21.836 -0.392 1.00 87.88 188 GLN A O 1
ATOM 1586 N N . ASN A 1 189 ? 3.155 -21.818 1.339 1.00 87.00 189 ASN A N 1
ATOM 1587 C CA . ASN A 1 189 ? 2.302 -22.616 2.216 1.00 87.00 189 ASN A CA 1
ATOM 1588 C C . ASN A 1 189 ? 1.001 -21.867 2.533 1.00 87.00 189 ASN A C 1
ATOM 1590 O O . ASN A 1 189 ? -0.072 -22.443 2.390 1.00 87.00 189 ASN A O 1
ATOM 1594 N N . LYS A 1 190 ? 1.086 -20.566 2.847 1.00 85.50 190 LYS A N 1
ATOM 1595 C CA . LYS A 1 190 ? -0.086 -19.708 3.080 1.00 85.50 190 LYS A CA 1
ATOM 1596 C C . LYS A 1 190 ? -1.032 -19.678 1.872 1.00 85.50 190 LYS A C 1
ATOM 1598 O O . LYS A 1 190 ? -2.233 -19.858 2.036 1.00 85.50 190 LYS A O 1
ATOM 1603 N N . LEU A 1 191 ? -0.500 -19.504 0.659 1.00 83.88 191 LEU A N 1
ATOM 1604 C CA . LEU A 1 191 ? -1.310 -19.537 -0.564 1.00 83.88 191 LEU A CA 1
ATOM 1605 C C . LEU A 1 191 ? -1.970 -20.905 -0.797 1.00 83.88 191 LEU A C 1
ATOM 1607 O O . LEU A 1 191 ? -3.122 -20.971 -1.224 1.00 83.88 191 LEU A O 1
ATOM 1611 N N . ASN A 1 192 ? -1.259 -21.998 -0.517 1.00 80.88 192 ASN A N 1
ATOM 1612 C CA . ASN A 1 192 ? -1.789 -23.349 -0.689 1.00 80.88 192 ASN A CA 1
ATOM 1613 C C . ASN A 1 192 ? -2.892 -23.671 0.333 1.00 80.88 192 ASN A C 1
ATOM 1615 O O . ASN A 1 192 ? -3.891 -24.280 -0.044 1.00 80.88 192 ASN A O 1
ATOM 1619 N N . ASP A 1 193 ? -2.746 -23.219 1.582 1.00 71.62 193 ASP A N 1
ATOM 1620 C CA . ASP A 1 193 ? -3.761 -23.375 2.632 1.00 71.62 193 ASP A CA 1
ATOM 1621 C C . ASP A 1 193 ? -5.050 -22.601 2.296 1.00 71.62 193 ASP A C 1
ATOM 1623 O O . ASP A 1 193 ? -6.149 -23.080 2.570 1.00 71.62 193 ASP A O 1
ATOM 1627 N N . GLU A 1 194 ? -4.943 -21.444 1.631 1.00 58.25 194 GLU A N 1
ATOM 1628 C CA . GLU A 1 194 ? -6.098 -20.689 1.115 1.00 58.25 194 GLU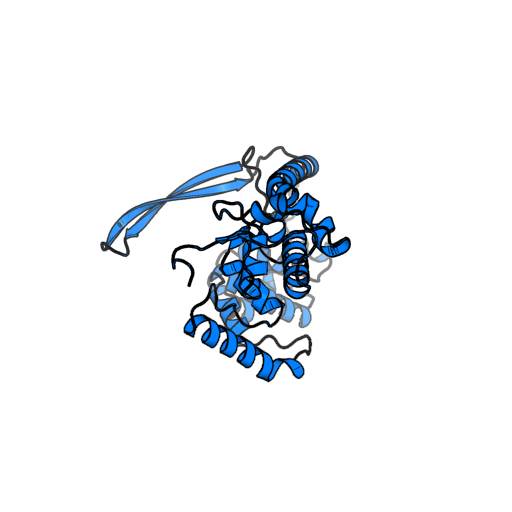 A CA 1
ATOM 1629 C C . GLU A 1 194 ? -6.790 -21.396 -0.070 1.00 58.25 194 GLU A C 1
ATOM 1631 O O . GLU A 1 194 ? -7.998 -21.278 -0.255 1.00 58.25 194 GLU A O 1
ATOM 1636 N N . THR A 1 195 ? -6.051 -22.174 -0.867 1.00 52.75 195 THR A N 1
ATOM 1637 C CA . THR A 1 195 ? -6.587 -22.827 -2.080 1.00 52.75 195 THR A CA 1
ATOM 1638 C C . THR A 1 195 ? -7.304 -24.157 -1.773 1.00 52.75 195 THR A C 1
ATOM 1640 O O . THR A 1 195 ? -7.983 -24.709 -2.637 1.00 52.75 195 THR A O 1
ATOM 1643 N N . GLY A 1 196 ? -7.180 -24.683 -0.547 1.00 46.97 196 GLY A N 1
ATOM 1644 C CA . GLY A 1 196 ? -7.722 -25.988 -0.147 1.00 46.97 196 GLY A CA 1
ATOM 1645 C C . GLY A 1 196 ? -9.227 -26.034 0.151 1.00 46.97 196 GLY A C 1
ATOM 1646 O O . GLY A 1 196 ? -9.821 -27.099 -0.006 1.00 46.97 196 GLY A O 1
ATOM 1647 N N . ASP A 1 197 ? -9.850 -24.907 0.520 1.00 46.88 197 ASP A N 1
ATOM 1648 C CA . ASP A 1 197 ? -11.237 -24.880 1.032 1.00 46.88 197 ASP A CA 1
ATOM 1649 C C . ASP A 1 197 ? -12.174 -23.864 0.332 1.00 46.88 197 ASP A C 1
ATOM 1651 O O . ASP A 1 197 ? -13.397 -23.974 0.446 1.00 46.88 197 ASP A O 1
ATOM 1655 N N . ASP A 1 198 ? -11.655 -22.900 -0.437 1.00 48.47 198 ASP A N 1
ATOM 1656 C CA . ASP A 1 198 ? -12.450 -21.727 -0.852 1.00 48.47 198 ASP A CA 1
ATOM 1657 C C . ASP A 1 198 ? -13.351 -21.921 -2.093 1.00 48.47 198 ASP A C 1
ATOM 1659 O O . ASP A 1 198 ? -14.255 -21.115 -2.318 1.00 48.47 198 ASP A O 1
ATOM 1663 N N . GLU A 1 199 ? -13.215 -22.997 -2.882 1.00 44.22 199 GLU A N 1
ATOM 1664 C CA . GLU A 1 199 ? -14.094 -23.201 -4.056 1.00 44.22 199 GLU A CA 1
ATOM 1665 C C . GLU A 1 199 ? -15.468 -23.817 -3.702 1.00 44.22 199 GLU A C 1
ATOM 1667 O O . GLU A 1 199 ? -16.372 -23.857 -4.539 1.00 44.22 199 GLU A O 1
ATOM 1672 N N . LYS A 1 200 ? -15.676 -24.267 -2.453 1.00 44.03 200 LYS A N 1
ATOM 1673 C CA . LYS A 1 200 ? -16.975 -24.802 -1.985 1.00 44.03 200 LYS A CA 1
ATOM 1674 C C . LYS A 1 200 ? -17.715 -23.928 -0.973 1.00 44.03 200 LYS A C 1
ATOM 1676 O O . LYS A 1 200 ? -18.915 -24.136 -0.799 1.00 44.03 200 LYS A O 1
ATOM 1681 N N . ASP A 1 201 ? -17.057 -22.936 -0.377 1.00 43.00 201 ASP A N 1
ATOM 1682 C CA . ASP A 1 201 ? -17.604 -22.188 0.764 1.00 43.00 201 ASP A CA 1
ATOM 1683 C C . ASP A 1 201 ? -17.919 -20.707 0.490 1.00 43.00 201 ASP A C 1
ATOM 1685 O O . ASP A 1 201 ? -18.304 -19.973 1.403 1.00 43.00 201 ASP A O 1
ATOM 1689 N N . ALA A 1 202 ? -17.915 -20.273 -0.774 1.00 39.53 202 ALA A N 1
ATOM 1690 C CA . ALA A 1 202 ? -18.509 -18.998 -1.191 1.00 39.53 202 ALA A CA 1
ATOM 1691 C C . ALA A 1 202 ? -20.057 -19.039 -1.183 1.00 39.53 202 ALA A C 1
ATOM 1693 O O . ALA A 1 202 ? -20.724 -18.697 -2.159 1.00 39.53 202 ALA A O 1
ATOM 1694 N N . LEU A 1 203 ? -20.650 -19.455 -0.062 1.00 43.91 203 LEU A N 1
ATOM 1695 C CA . LEU A 1 203 ? -22.028 -19.128 0.284 1.00 43.91 203 LEU A CA 1
ATOM 1696 C C . LEU A 1 203 ? -21.993 -17.856 1.146 1.00 43.91 203 LEU A C 1
ATOM 1698 O O . LEU A 1 203 ? -21.358 -17.859 2.204 1.00 43.91 203 LEU A O 1
ATOM 1702 N N . PRO A 1 204 ? -22.666 -16.763 0.744 1.00 40.09 204 PRO A N 1
ATOM 1703 C CA . PRO A 1 204 ? -22.717 -15.547 1.544 1.00 40.09 204 PRO A CA 1
ATOM 1704 C C . PRO A 1 204 ? -23.450 -15.856 2.856 1.00 40.09 204 PRO A C 1
ATOM 1706 O O . PRO A 1 204 ? -24.670 -15.998 2.869 1.00 40.09 204 PRO A O 1
ATOM 1709 N N . GLY A 1 205 ? -22.709 -16.009 3.958 1.00 47.59 205 GLY A N 1
ATOM 1710 C CA . GLY A 1 205 ? -23.309 -16.150 5.288 1.00 47.59 205 GLY A CA 1
ATOM 1711 C C . GLY A 1 205 ? -22.592 -17.026 6.317 1.00 47.59 205 GLY A C 1
ATOM 1712 O O . GLY A 1 205 ? -23.008 -17.005 7.473 1.00 47.59 205 GLY A O 1
ATOM 1713 N N . ARG A 1 206 ? -21.531 -17.775 5.980 1.00 48.06 206 ARG A N 1
ATOM 1714 C CA . ARG A 1 206 ? -20.753 -18.524 6.990 1.00 48.06 206 ARG A CA 1
ATOM 1715 C C . ARG A 1 206 ? -19.446 -17.819 7.339 1.00 48.06 206 ARG A C 1
ATOM 1717 O O . ARG A 1 206 ? -18.408 -18.066 6.742 1.00 48.06 206 ARG A O 1
ATOM 1724 N N . ILE A 1 207 ? -19.501 -16.955 8.350 1.00 62.12 207 ILE A N 1
ATOM 1725 C CA . ILE A 1 207 ? -18.297 -16.445 9.019 1.00 62.12 207 ILE A CA 1
ATOM 1726 C C . ILE A 1 207 ? -17.706 -17.596 9.854 1.00 62.12 207 ILE A C 1
ATOM 1728 O O . ILE A 1 207 ? -18.431 -18.217 10.636 1.00 62.12 207 ILE A O 1
ATOM 1732 N N . LYS A 1 208 ? -16.412 -17.908 9.680 1.00 71.00 208 LYS A N 1
ATOM 1733 C CA . LYS A 1 208 ? -15.719 -18.955 10.458 1.00 71.00 208 LYS A CA 1
ATOM 1734 C C . LYS A 1 208 ? -15.664 -18.562 11.945 1.00 71.00 208 LYS A C 1
ATOM 1736 O O . LYS A 1 208 ? -15.483 -17.389 12.272 1.00 71.00 208 LYS A O 1
ATOM 1741 N N . GLN A 1 209 ? -15.796 -19.534 12.855 1.00 70.31 209 GLN A N 1
ATOM 1742 C CA . GLN A 1 209 ? -15.801 -19.274 14.305 1.00 70.31 209 GLN A CA 1
ATOM 1743 C C . GLN A 1 209 ? -14.517 -18.571 14.776 1.00 70.31 209 GLN A C 1
ATOM 1745 O O . GLN A 1 209 ? -14.586 -17.688 15.621 1.00 70.31 209 GLN A O 1
ATOM 1750 N N . ASP A 1 210 ? -13.362 -18.868 14.172 1.00 74.25 210 ASP A N 1
ATOM 1751 C CA . ASP A 1 210 ? -12.094 -18.212 14.513 1.00 74.25 210 ASP A CA 1
ATOM 1752 C C . ASP A 1 210 ? -12.089 -16.713 14.158 1.00 74.25 210 ASP A C 1
ATOM 1754 O O . ASP A 1 210 ? -11.494 -15.903 14.869 1.00 74.25 210 ASP A O 1
ATOM 1758 N N . GLN A 1 211 ? -12.769 -16.322 13.076 1.00 72.25 211 GLN A N 1
ATOM 1759 C CA . GLN A 1 211 ? -12.943 -14.919 12.701 1.00 72.25 211 GLN A CA 1
ATOM 1760 C C . GLN A 1 211 ? -13.882 -14.200 13.671 1.00 72.25 211 GLN A C 1
ATOM 1762 O O . GLN A 1 211 ? -13.615 -13.057 14.044 1.00 72.25 211 GLN A O 1
ATOM 1767 N N . ILE A 1 212 ? -14.939 -14.884 14.122 1.00 74.25 212 ILE A N 1
ATOM 1768 C CA . ILE A 1 212 ? -15.842 -14.392 15.169 1.00 74.25 212 ILE A CA 1
ATOM 1769 C C . ILE A 1 212 ? -15.045 -14.172 16.462 1.00 74.25 212 ILE A C 1
ATOM 1771 O O . ILE A 1 212 ? -15.099 -13.090 17.045 1.00 74.25 212 ILE A O 1
ATOM 1775 N N . ASP A 1 213 ? -14.229 -15.142 16.868 1.00 79.62 213 ASP A N 1
ATOM 1776 C CA . ASP A 1 213 ? -13.435 -15.072 18.096 1.00 79.62 213 ASP A CA 1
ATOM 1777 C C . ASP A 1 213 ? -12.373 -13.957 18.033 1.00 79.62 213 ASP A C 1
ATOM 1779 O O . ASP A 1 213 ? -12.240 -13.177 18.979 1.00 79.62 213 ASP A O 1
ATOM 1783 N N . LYS A 1 214 ? -11.680 -13.802 16.893 1.00 80.69 214 LYS A N 1
ATOM 1784 C CA . LYS A 1 214 ? -10.738 -12.691 16.641 1.00 80.69 214 LYS A CA 1
ATOM 1785 C C . LYS A 1 214 ? -11.420 -11.323 16.657 1.00 80.69 214 LYS A C 1
ATOM 1787 O O . LYS A 1 214 ? -10.802 -10.336 17.054 1.00 80.69 214 LYS A O 1
ATOM 1792 N N . PHE A 1 215 ? -12.664 -11.231 16.192 1.00 80.31 215 PHE A N 1
ATOM 1793 C CA . PHE A 1 215 ? -13.448 -10.001 16.286 1.00 80.31 215 PHE A CA 1
ATOM 1794 C C . PHE A 1 215 ? -13.771 -9.679 17.751 1.00 80.31 215 PHE A C 1
ATOM 1796 O O . PHE A 1 215 ? -13.485 -8.574 18.214 1.00 80.31 215 PHE A O 1
ATOM 1803 N N . TRP A 1 216 ? -14.279 -10.654 18.514 1.00 81.75 216 TRP A N 1
ATOM 1804 C CA . TRP A 1 216 ? -14.613 -10.460 19.928 1.00 81.75 216 TRP A CA 1
ATOM 1805 C C . TRP A 1 216 ? -13.394 -10.156 20.802 1.00 81.75 216 TRP A C 1
ATOM 1807 O O . TRP A 1 216 ? -13.520 -9.378 21.748 1.00 81.75 216 TRP A O 1
ATOM 1817 N N . SER A 1 217 ? -12.214 -10.709 20.503 1.00 82.75 217 SER A N 1
ATOM 1818 C CA . SER A 1 217 ? -10.998 -10.461 21.290 1.00 82.75 217 SER A CA 1
ATOM 1819 C C . SER A 1 217 ? -10.472 -9.029 21.163 1.00 82.75 217 SER A C 1
ATOM 1821 O O . SER A 1 217 ? -9.817 -8.545 22.081 1.00 82.75 217 SER A O 1
ATOM 1823 N N . LYS A 1 218 ? -10.762 -8.342 20.050 1.00 83.75 218 LYS A N 1
ATOM 1824 C CA . LYS A 1 218 ? -10.338 -6.952 19.803 1.00 83.75 218 LYS A CA 1
ATOM 1825 C C . LYS A 1 218 ? -11.212 -5.914 20.506 1.00 83.75 218 LYS A C 1
ATOM 1827 O O . LYS A 1 218 ? -10.794 -4.772 20.663 1.00 83.75 218 LYS A O 1
ATOM 1832 N N . LEU A 1 219 ? -12.429 -6.288 20.895 1.00 83.56 219 LEU A N 1
ATOM 1833 C CA . LEU A 1 219 ? -13.378 -5.369 21.511 1.00 83.56 219 LEU A CA 1
ATOM 1834 C C . LEU A 1 219 ? -13.108 -5.209 23.010 1.00 83.56 219 LEU A C 1
ATOM 1836 O O . LEU A 1 219 ? -12.946 -6.186 23.743 1.00 83.56 219 LEU A O 1
ATOM 1840 N N . ALA A 1 220 ? -13.156 -3.969 23.491 1.00 84.69 220 ALA A N 1
ATOM 1841 C CA . ALA A 1 220 ? -13.195 -3.687 24.922 1.00 84.69 220 ALA A CA 1
ATOM 1842 C C . ALA A 1 220 ? -14.511 -4.200 25.535 1.00 84.69 220 ALA A C 1
ATOM 1844 O O . ALA A 1 220 ? -15.547 -4.247 24.868 1.00 84.69 220 ALA A O 1
ATOM 1845 N N . ASP A 1 221 ? -14.526 -4.520 26.830 1.00 83.56 221 ASP A N 1
ATOM 1846 C CA . ASP A 1 221 ? -15.695 -5.141 27.478 1.00 83.56 221 ASP A CA 1
ATOM 1847 C C . ASP A 1 221 ? -16.979 -4.306 27.364 1.00 83.56 221 ASP A C 1
ATOM 1849 O O . ASP A 1 221 ? -18.066 -4.845 27.154 1.00 83.56 221 ASP A O 1
ATOM 1853 N N . LYS A 1 222 ? -16.864 -2.971 27.384 1.00 83.38 222 LYS A N 1
ATOM 1854 C CA . LYS A 1 222 ? -17.994 -2.063 27.126 1.00 83.38 222 LYS A CA 1
ATOM 1855 C C . LYS A 1 222 ? -18.569 -2.238 25.714 1.00 83.38 222 LYS A C 1
ATOM 1857 O O . LYS A 1 222 ? -19.786 -2.203 25.546 1.00 83.38 222 LYS A O 1
ATOM 1862 N N . GLN A 1 223 ? -17.716 -2.426 24.707 1.00 81.69 223 GLN A N 1
ATOM 1863 C CA . GLN A 1 223 ? -18.141 -2.663 23.326 1.00 81.69 223 GLN A CA 1
ATOM 1864 C C . GLN A 1 223 ? -18.783 -4.046 23.190 1.00 81.69 223 GLN A C 1
ATOM 1866 O O . GLN A 1 223 ? -19.850 -4.152 22.589 1.00 81.69 223 GLN A O 1
ATOM 1871 N N . LYS A 1 224 ? -18.210 -5.078 23.830 1.00 88.50 224 LYS A N 1
ATOM 1872 C CA . LYS A 1 224 ? -18.804 -6.424 23.869 1.00 88.50 224 LYS A CA 1
ATOM 1873 C C . LYS A 1 224 ? -20.215 -6.400 24.462 1.00 88.50 224 LYS A C 1
ATOM 1875 O O . LYS A 1 224 ? -21.151 -6.919 23.857 1.00 88.50 224 LYS A O 1
ATOM 1880 N N . HIS A 1 225 ? -20.385 -5.734 25.607 1.00 88.44 225 HIS A N 1
ATOM 1881 C CA . HIS A 1 225 ? -21.694 -5.556 26.240 1.00 88.44 225 HIS A CA 1
ATOM 1882 C C . HIS A 1 225 ? -22.673 -4.801 25.339 1.00 88.44 225 HIS A C 1
ATOM 1884 O O . HIS A 1 225 ? -23.829 -5.198 25.242 1.00 88.44 225 HIS A O 1
ATOM 1890 N N . ARG A 1 226 ? -22.226 -3.749 24.640 1.00 88.44 226 ARG A N 1
ATOM 1891 C CA . ARG A 1 226 ? -23.079 -2.988 23.716 1.00 88.44 226 ARG A CA 1
ATOM 1892 C C . ARG A 1 226 ? -23.599 -3.855 22.569 1.00 88.44 226 ARG A C 1
ATOM 1894 O O . ARG A 1 226 ? -24.793 -3.799 22.290 1.00 88.44 226 ARG A O 1
ATOM 1901 N N . VAL A 1 227 ? -22.736 -4.654 21.935 1.00 90.00 227 VAL A N 1
ATOM 1902 C CA . VAL A 1 227 ? -23.130 -5.553 20.834 1.00 90.00 227 VAL A CA 1
ATOM 1903 C C . VAL A 1 227 ? -24.134 -6.598 21.330 1.00 90.00 227 VAL A C 1
ATOM 1905 O O . VAL A 1 227 ? -25.225 -6.704 20.777 1.00 90.00 227 VAL A O 1
ATOM 1908 N N . LEU A 1 228 ? -23.826 -7.295 22.430 1.00 90.31 228 LEU A N 1
ATOM 1909 C CA . LEU A 1 228 ? -24.717 -8.314 23.002 1.00 90.31 228 LEU A CA 1
ATOM 1910 C C . LEU A 1 228 ? -26.061 -7.731 23.462 1.00 90.31 228 LEU A C 1
ATOM 1912 O O . LEU A 1 228 ? -27.109 -8.332 23.243 1.00 90.31 228 LEU A O 1
ATOM 1916 N N . CYS A 1 229 ? -26.045 -6.553 24.089 1.00 90.81 229 CYS A N 1
ATOM 1917 C CA . CYS A 1 229 ? -27.253 -5.860 24.527 1.00 90.81 229 CYS A CA 1
ATOM 1918 C C . CYS A 1 229 ? -28.169 -5.523 23.342 1.00 90.81 229 CYS A C 1
ATOM 1920 O O . CYS A 1 229 ? -29.376 -5.744 23.423 1.00 90.81 229 CYS A O 1
ATOM 1922 N N . ARG A 1 230 ? -27.600 -5.039 22.229 1.00 93.31 230 ARG A N 1
ATOM 1923 C CA . ARG A 1 230 ? -28.352 -4.713 21.009 1.00 93.31 230 ARG A CA 1
ATOM 1924 C C . ARG A 1 230 ? -28.982 -5.947 20.374 1.00 93.31 230 ARG A C 1
ATOM 1926 O O . ARG A 1 230 ? -30.176 -5.913 20.098 1.00 93.31 230 ARG A O 1
ATOM 1933 N N . GLU A 1 231 ? -28.226 -7.030 20.217 1.00 92.12 231 GLU A N 1
ATOM 1934 C CA . GLU A 1 231 ? -28.736 -8.284 19.639 1.00 92.12 231 GLU A CA 1
ATOM 1935 C C . GLU A 1 231 ? -29.887 -8.872 20.460 1.00 92.12 231 GLU A C 1
ATOM 1937 O O . GLU A 1 231 ? -30.967 -9.155 19.939 1.00 92.12 231 GLU A O 1
ATOM 1942 N N . ILE A 1 232 ? -29.708 -8.970 21.780 1.00 91.81 232 ILE A N 1
ATOM 1943 C CA . ILE A 1 232 ? -30.760 -9.468 22.672 1.00 91.81 232 ILE A CA 1
ATOM 1944 C C . ILE A 1 232 ? -31.988 -8.549 22.617 1.00 91.81 232 ILE A C 1
ATOM 1946 O O . ILE A 1 232 ? -33.114 -9.040 22.607 1.00 91.81 232 ILE A O 1
ATOM 1950 N N . ALA A 1 233 ? -31.803 -7.226 22.565 1.00 91.88 233 ALA A N 1
ATOM 1951 C CA . ALA A 1 233 ? -32.918 -6.286 22.479 1.00 91.88 233 ALA A CA 1
ATOM 1952 C C . ALA A 1 233 ? -33.709 -6.443 21.171 1.00 91.88 233 ALA A C 1
ATOM 1954 O O . ALA A 1 233 ? -34.939 -6.450 21.213 1.00 91.88 233 ALA A O 1
ATOM 1955 N N . GLN A 1 234 ? -33.034 -6.625 20.031 1.00 92.81 234 GLN A N 1
ATOM 1956 C CA . GLN A 1 234 ? -33.703 -6.902 18.757 1.00 92.81 234 GLN A CA 1
ATOM 1957 C C . GLN A 1 234 ? -34.520 -8.190 18.824 1.00 92.81 234 GLN A C 1
ATOM 1959 O O . GLN A 1 234 ? -35.674 -8.198 18.402 1.00 92.81 234 GLN A O 1
ATOM 1964 N N . GLU A 1 235 ? -33.957 -9.261 19.383 1.00 92.19 235 GLU A N 1
ATOM 1965 C CA . GLU A 1 235 ? -34.657 -10.542 19.483 1.00 92.19 235 GLU A CA 1
ATOM 1966 C C . GLU A 1 235 ? -35.875 -10.461 20.417 1.00 92.19 235 GLU A C 1
ATOM 1968 O O . GLU A 1 235 ? -36.950 -10.972 20.100 1.00 92.19 235 GLU A O 1
ATOM 1973 N N . LEU A 1 236 ? -35.756 -9.719 21.524 1.00 91.62 236 LEU A N 1
ATOM 1974 C CA . LEU A 1 236 ? -36.878 -9.440 22.422 1.00 91.62 236 LEU A CA 1
ATOM 1975 C C . LEU A 1 236 ? -37.976 -8.615 21.742 1.00 91.62 236 LEU A C 1
ATOM 1977 O O . LEU A 1 236 ? -39.155 -8.902 21.942 1.00 91.62 236 LEU A O 1
ATOM 1981 N N . TRP A 1 237 ? -37.626 -7.624 20.919 1.00 92.25 237 TRP A N 1
ATOM 1982 C CA . TRP A 1 237 ? -38.616 -6.852 20.164 1.00 92.25 237 TRP A CA 1
ATOM 1983 C C . TRP A 1 237 ? -39.262 -7.647 19.033 1.00 92.25 237 TRP A C 1
ATOM 1985 O O . TRP A 1 237 ? -40.458 -7.481 18.807 1.00 92.25 237 TRP A O 1
ATOM 1995 N N . LYS A 1 238 ? -38.532 -8.540 18.356 1.00 90.38 238 LYS A N 1
ATOM 1996 C CA . LYS A 1 238 ? -39.134 -9.467 17.382 1.00 90.38 238 LYS A CA 1
ATOM 1997 C C . LYS A 1 238 ? -40.181 -10.357 18.051 1.00 90.38 238 LYS A C 1
ATOM 1999 O O . LYS A 1 238 ? -41.268 -10.535 17.509 1.00 90.38 238 LYS A O 1
ATOM 2004 N N . ALA A 1 239 ? -39.871 -10.881 19.238 1.00 90.31 239 ALA A N 1
ATOM 2005 C CA . ALA A 1 239 ? -40.793 -11.715 20.005 1.00 90.31 239 ALA A CA 1
ATOM 2006 C C . ALA A 1 239 ? -41.946 -10.913 20.635 1.00 90.31 239 ALA A C 1
ATOM 2008 O O . ALA A 1 239 ? -43.047 -11.431 20.814 1.00 90.31 239 ALA A O 1
ATOM 2009 N N . SER A 1 240 ? -41.708 -9.662 21.029 1.00 89.44 240 SER A N 1
ATOM 2010 C CA . SER A 1 240 ? -42.676 -8.809 21.726 1.00 89.44 240 SER A CA 1
ATOM 2011 C C . SER A 1 240 ? -42.527 -7.332 21.316 1.00 89.44 240 SER A C 1
ATOM 2013 O O . SER A 1 240 ? -41.938 -6.533 22.050 1.00 89.44 240 SER A O 1
ATOM 2015 N N . PRO A 1 241 ? -43.120 -6.924 20.175 1.00 87.94 241 PRO A N 1
ATOM 2016 C CA . PRO A 1 241 ? -42.905 -5.596 19.575 1.00 87.94 241 PRO A CA 1
ATOM 2017 C C . PRO A 1 241 ? -43.369 -4.406 20.424 1.00 87.94 241 PRO A C 1
ATOM 2019 O O . PRO A 1 241 ? -42.919 -3.280 20.228 1.00 87.94 241 PRO A O 1
ATOM 2022 N N . ASN A 1 242 ? -44.267 -4.642 21.382 1.00 86.31 242 ASN A N 1
ATOM 2023 C CA . ASN A 1 242 ? -44.859 -3.593 22.214 1.00 86.31 242 ASN A CA 1
ATOM 2024 C C . ASN A 1 242 ? -44.072 -3.304 23.502 1.00 86.31 242 ASN A C 1
ATOM 2026 O O . ASN A 1 242 ? -44.448 -2.390 24.240 1.00 86.31 242 ASN A O 1
ATOM 2030 N N . LEU A 1 243 ? -43.001 -4.055 23.790 1.00 86.69 243 LEU A N 1
ATOM 2031 C CA . LEU A 1 243 ? -42.195 -3.840 24.991 1.00 86.69 243 LEU A CA 1
ATOM 2032 C C . LEU A 1 243 ? -41.563 -2.450 24.992 1.00 86.69 243 LEU A C 1
ATOM 2034 O O . LEU A 1 243 ? -41.004 -1.990 23.992 1.00 86.69 243 LEU A O 1
ATOM 2038 N N . SER A 1 244 ? -41.628 -1.782 26.145 1.00 88.50 244 SER A N 1
ATOM 2039 C CA . SER A 1 244 ? -40.931 -0.517 26.312 1.00 88.50 244 SER A CA 1
ATOM 2040 C C . SER A 1 244 ? -39.433 -0.736 26.494 1.00 88.50 244 SER A C 1
ATOM 2042 O O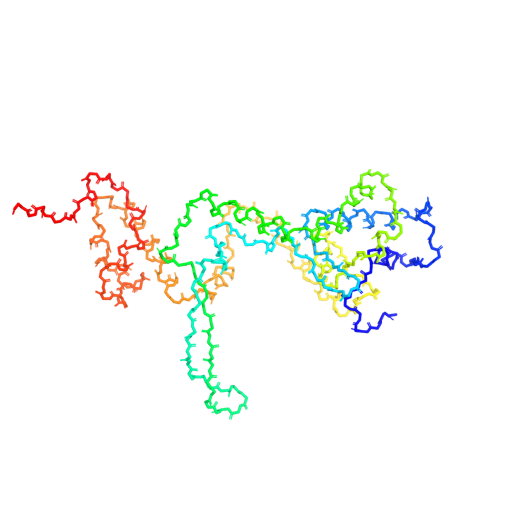 . SER A 1 244 ? -38.996 -1.748 27.042 1.00 88.50 244 SER A O 1
ATOM 2044 N N . ILE A 1 245 ? -38.635 0.268 26.121 1.00 86.81 245 ILE A N 1
ATOM 2045 C CA . ILE A 1 245 ? -37.190 0.284 26.400 1.00 86.81 245 ILE A CA 1
ATOM 2046 C C . ILE A 1 245 ? -36.930 0.034 27.900 1.00 86.81 245 ILE A C 1
ATOM 2048 O O . ILE A 1 245 ? -35.984 -0.657 28.263 1.00 86.81 245 ILE A O 1
ATOM 2052 N N . ALA A 1 246 ? -37.791 0.547 28.792 1.00 86.44 246 ALA A N 1
ATOM 2053 C CA . ALA A 1 246 ? -37.646 0.333 30.233 1.00 86.44 246 ALA A CA 1
ATOM 2054 C C . ALA A 1 246 ? -37.794 -1.137 30.637 1.00 86.44 246 ALA A C 1
ATOM 2056 O O . ALA A 1 246 ? -37.077 -1.589 31.530 1.00 86.44 246 ALA A O 1
ATOM 2057 N N . ASP A 1 247 ? -38.699 -1.857 29.982 1.00 87.38 247 ASP A N 1
ATOM 2058 C CA . ASP A 1 247 ? -38.964 -3.265 30.266 1.00 87.38 247 ASP A CA 1
ATOM 2059 C C . ASP A 1 247 ? -37.856 -4.147 29.687 1.00 87.38 247 ASP A C 1
ATOM 2061 O O . ASP A 1 247 ? -37.374 -5.051 30.366 1.00 87.38 247 ASP A O 1
ATOM 2065 N N . ILE A 1 248 ? -37.349 -3.812 28.496 1.00 88.75 248 ILE A N 1
ATOM 2066 C CA . ILE A 1 248 ? -36.207 -4.508 27.886 1.00 88.75 248 ILE A CA 1
ATOM 2067 C C . ILE A 1 248 ? -34.942 -4.338 28.726 1.00 88.75 248 ILE A C 1
ATOM 2069 O O . ILE A 1 248 ? -34.272 -5.326 29.020 1.00 88.75 248 ILE A O 1
ATOM 2073 N N . CYS A 1 249 ? -34.639 -3.130 29.213 1.00 86.81 249 CYS A N 1
ATOM 2074 C CA . CYS A 1 249 ? -33.477 -2.914 30.084 1.00 86.81 249 CYS A CA 1
ATOM 2075 C C . CYS A 1 249 ? -33.545 -3.714 31.401 1.00 86.81 249 CYS A C 1
ATOM 2077 O O . CYS A 1 249 ? -32.505 -4.011 31.994 1.00 86.81 249 CYS A O 1
ATOM 2079 N N . LYS A 1 250 ? -34.751 -4.057 31.874 1.00 87.75 250 LYS A N 1
ATOM 2080 C CA . LYS A 1 250 ? -34.967 -4.876 33.078 1.00 87.75 250 LYS A CA 1
ATOM 2081 C C . LYS A 1 250 ? -35.018 -6.378 32.787 1.00 87.75 250 LYS A C 1
ATOM 2083 O O . LYS A 1 250 ? -34.976 -7.163 33.732 1.00 87.75 250 LYS A O 1
ATOM 2088 N N . HIS A 1 251 ? -35.093 -6.777 31.519 1.00 90.00 251 HIS A N 1
ATOM 2089 C CA . HIS A 1 251 ? -35.239 -8.171 31.120 1.00 90.00 251 HIS A CA 1
ATOM 2090 C C . HIS A 1 251 ? -34.031 -9.015 31.556 1.00 90.00 251 HIS A C 1
ATOM 2092 O O . HIS A 1 251 ? -32.878 -8.583 31.439 1.00 90.00 251 HIS A O 1
ATOM 2098 N N . GLU A 1 252 ? -34.281 -10.242 32.029 1.00 90.06 252 GLU A N 1
ATOM 2099 C CA . GLU A 1 252 ? -33.237 -11.123 32.575 1.00 90.06 252 GLU A CA 1
ATOM 2100 C C . GLU A 1 252 ? -32.107 -11.353 31.562 1.00 90.06 252 GLU A C 1
ATOM 2102 O O . GLU A 1 252 ? -30.932 -11.254 31.913 1.00 90.06 252 GLU A O 1
ATOM 2107 N N . ALA A 1 253 ? -32.451 -11.567 30.289 1.00 87.75 253 ALA A N 1
ATOM 2108 C CA . ALA A 1 253 ? -31.472 -11.783 29.225 1.00 87.75 253 ALA A CA 1
ATOM 2109 C C . ALA A 1 253 ? -30.498 -10.597 29.050 1.00 87.75 253 ALA A C 1
ATOM 2111 O O . ALA A 1 253 ? -29.287 -10.800 28.969 1.00 87.75 253 ALA A O 1
ATOM 2112 N N . ILE A 1 254 ? -30.997 -9.356 29.081 1.00 88.81 254 ILE A N 1
ATOM 2113 C CA . ILE A 1 254 ? -30.167 -8.143 28.985 1.00 88.81 254 ILE A CA 1
ATOM 2114 C C . ILE A 1 254 ? -29.294 -7.989 30.232 1.00 88.81 254 ILE A C 1
ATOM 2116 O O . ILE A 1 254 ? -28.101 -7.697 30.140 1.00 88.81 254 ILE A O 1
ATOM 2120 N N . ARG A 1 255 ? -29.867 -8.234 31.416 1.00 86.31 255 ARG A N 1
ATOM 2121 C CA . ARG A 1 255 ? -29.150 -8.141 32.694 1.00 86.31 255 ARG A CA 1
ATOM 2122 C C . ARG A 1 255 ? -28.033 -9.181 32.803 1.00 86.31 255 ARG A C 1
ATOM 2124 O O . ARG A 1 255 ? -26.952 -8.850 33.290 1.00 86.31 255 ARG A O 1
ATOM 2131 N N . ARG A 1 256 ? -28.281 -10.415 32.360 1.00 82.06 256 ARG A N 1
ATOM 2132 C CA . ARG A 1 256 ? -27.379 -11.561 32.537 1.00 82.06 256 ARG A CA 1
ATOM 2133 C C . ARG A 1 256 ? -26.374 -11.727 31.400 1.00 82.06 256 ARG A C 1
ATOM 2135 O O . ARG A 1 256 ? -25.201 -11.937 31.694 1.00 82.06 256 ARG A O 1
ATOM 2142 N N . PHE A 1 257 ? -26.817 -11.628 30.149 1.00 85.12 257 PHE A N 1
ATOM 2143 C CA . PHE A 1 257 ? -25.997 -11.903 28.963 1.00 85.12 257 PHE A CA 1
ATOM 2144 C C . PHE A 1 257 ? -25.586 -10.625 28.219 1.00 85.12 257 PHE A C 1
ATOM 2146 O O . PHE A 1 257 ? -24.471 -10.546 27.722 1.00 85.12 257 PHE A O 1
ATOM 2153 N N . GLY A 1 258 ? -26.424 -9.584 28.225 1.00 82.94 258 GLY A N 1
ATOM 2154 C CA . GLY A 1 258 ? -26.114 -8.278 27.618 1.00 82.94 258 GLY A CA 1
ATOM 2155 C C . GLY A 1 258 ? -25.221 -7.358 28.464 1.00 82.94 258 GLY A C 1
ATOM 2156 O O . GLY A 1 258 ? -25.079 -6.180 28.152 1.00 82.94 258 GLY A O 1
ATOM 2157 N N . GLY A 1 259 ? -24.666 -7.847 29.578 1.00 81.50 259 GLY A N 1
ATOM 2158 C CA . GLY A 1 259 ? -23.842 -7.044 30.492 1.00 81.50 259 GLY A CA 1
ATOM 2159 C C . GLY A 1 259 ? -24.622 -6.040 31.352 1.00 81.50 259 GLY A C 1
ATOM 2160 O O . GLY A 1 259 ? -24.018 -5.282 32.110 1.00 81.50 259 GLY A O 1
ATOM 2161 N N . GLY A 1 260 ? -25.959 -6.045 31.306 1.00 79.69 260 GLY A N 1
ATOM 2162 C CA . GLY A 1 260 ? -26.795 -5.059 31.993 1.00 79.69 260 GLY A CA 1
ATOM 2163 C C . GLY A 1 260 ? -26.659 -5.051 33.518 1.00 79.69 260 GLY A C 1
ATOM 2164 O O . GLY A 1 260 ? -26.976 -4.045 34.146 1.00 79.69 260 GLY A O 1
ATOM 2165 N N . ARG A 1 261 ? -26.164 -6.132 34.140 1.00 82.00 261 ARG A N 1
ATOM 2166 C CA . ARG A 1 261 ? -25.868 -6.187 35.585 1.00 82.00 261 ARG A CA 1
ATOM 2167 C C . ARG A 1 261 ? -24.773 -5.219 36.037 1.00 82.00 261 ARG A C 1
ATOM 2169 O O . ARG A 1 261 ? -24.804 -4.803 37.189 1.00 82.00 261 ARG A O 1
ATOM 2176 N N . TYR A 1 262 ? -23.846 -4.864 35.148 1.00 79.75 262 TYR A N 1
ATOM 2177 C CA . TYR A 1 262 ? -22.705 -3.997 35.456 1.00 79.75 262 TYR A CA 1
ATOM 2178 C C . TYR A 1 262 ? -23.036 -2.504 35.356 1.00 79.75 262 TYR A C 1
ATOM 2180 O O . TYR A 1 262 ? -22.268 -1.669 35.824 1.00 79.75 262 TYR A O 1
ATOM 2188 N N . TYR A 1 263 ? -24.190 -2.162 34.780 1.00 79.81 263 TYR A N 1
ATOM 2189 C CA . TYR A 1 263 ? -24.639 -0.786 34.608 1.00 79.81 263 TYR A CA 1
ATOM 2190 C C . TYR A 1 263 ? -25.836 -0.527 35.526 1.00 79.81 263 TYR A C 1
ATOM 2192 O O . TYR A 1 263 ? -26.920 -1.083 35.351 1.00 79.81 263 TYR A O 1
ATOM 2200 N N . THR A 1 264 ? -25.622 0.294 36.554 1.00 63.19 264 THR A N 1
ATOM 2201 C CA . THR A 1 264 ? -26.651 0.672 37.537 1.00 63.19 264 THR A CA 1
ATOM 2202 C C . THR A 1 264 ? -27.498 1.854 37.072 1.00 63.19 264 THR A C 1
ATOM 2204 O O . THR A 1 264 ? -28.658 1.965 37.464 1.00 63.19 264 THR A O 1
ATOM 2207 N N . LYS A 1 265 ? -26.944 2.715 36.209 1.00 69.75 265 LYS A N 1
ATOM 2208 C CA . LYS A 1 265 ? -27.661 3.831 35.585 1.00 69.75 265 LYS A CA 1
ATOM 2209 C C . LYS A 1 265 ? -28.491 3.318 34.398 1.00 69.75 265 LYS A C 1
ATOM 2211 O O . LYS A 1 265 ? -27.907 2.735 33.483 1.00 69.75 265 LYS A O 1
ATOM 2216 N N . PRO A 1 266 ? -29.821 3.534 34.378 1.00 61.94 266 PRO A N 1
ATOM 2217 C CA . PRO A 1 266 ? -30.680 3.069 33.288 1.00 61.94 266 PRO A CA 1
ATOM 2218 C C . PRO A 1 266 ? -30.310 3.668 31.927 1.00 61.94 266 PRO A C 1
ATOM 2220 O O . PRO A 1 266 ? -30.496 3.008 30.908 1.00 61.94 266 PRO A O 1
ATOM 2223 N N . ASP A 1 267 ? -29.776 4.890 31.911 1.00 75.94 267 ASP A N 1
ATOM 2224 C CA . ASP A 1 267 ? -29.572 5.675 30.689 1.00 75.94 267 ASP A CA 1
ATOM 2225 C C . ASP A 1 267 ? -28.593 5.008 29.716 1.00 75.94 267 ASP A C 1
ATOM 2227 O O . ASP A 1 267 ? -28.883 4.924 28.528 1.00 75.94 267 ASP A O 1
ATOM 2231 N N . THR A 1 268 ? -27.517 4.393 30.219 1.00 82.31 268 THR A N 1
ATOM 2232 C CA . THR A 1 268 ? -26.506 3.725 29.383 1.00 82.31 268 THR A CA 1
ATOM 2233 C C . THR A 1 268 ? -27.096 2.607 28.522 1.00 82.31 268 THR A C 1
ATOM 2235 O O . THR A 1 268 ? -26.788 2.507 27.338 1.00 82.31 268 THR A O 1
ATOM 2238 N N . LEU A 1 269 ? -27.954 1.760 29.104 1.00 84.38 269 LEU A N 1
ATOM 2239 C CA . LEU A 1 269 ? -28.587 0.666 28.363 1.00 84.38 269 LEU A CA 1
ATOM 2240 C C . LEU A 1 269 ? -29.669 1.191 27.419 1.00 84.38 269 LEU A C 1
ATOM 2242 O O . LEU A 1 269 ? -29.799 0.669 26.316 1.00 84.38 269 LEU A O 1
ATOM 2246 N N . ARG A 1 270 ? -30.414 2.230 27.825 1.00 86.44 270 ARG A N 1
ATOM 2247 C CA . ARG A 1 270 ? -31.421 2.874 26.967 1.00 86.44 270 ARG A CA 1
ATOM 2248 C C . ARG A 1 270 ? -30.778 3.483 25.727 1.00 86.44 270 ARG A C 1
ATOM 2250 O O . ARG A 1 270 ? -31.281 3.274 24.628 1.00 86.44 270 ARG A O 1
ATOM 2257 N N . ASP A 1 271 ? -29.662 4.188 25.891 1.00 86.69 271 ASP A N 1
ATOM 2258 C CA . ASP A 1 271 ? -28.951 4.839 24.792 1.00 86.69 271 ASP A CA 1
ATOM 2259 C C . ASP A 1 271 ? -28.418 3.852 23.759 1.00 86.69 271 ASP A C 1
ATOM 2261 O O . ASP A 1 271 ? -28.353 4.181 22.578 1.00 86.69 271 ASP A O 1
ATOM 2265 N N . TRP A 1 272 ? -28.073 2.634 24.176 1.00 90.19 272 TRP A N 1
ATOM 2266 C CA . TRP A 1 272 ? -27.574 1.610 23.263 1.00 90.19 272 TRP A CA 1
ATOM 2267 C C . TRP A 1 272 ? -28.642 0.966 22.392 1.00 90.19 272 TRP A C 1
ATOM 2269 O O . TRP A 1 272 ? -28.267 0.366 21.388 1.00 90.19 272 TRP A O 1
ATOM 2279 N N . ILE A 1 273 ? -29.920 1.037 22.769 1.00 91.19 273 ILE A N 1
ATOM 2280 C CA . ILE A 1 273 ? -31.002 0.311 22.083 1.00 91.19 273 ILE A CA 1
ATOM 2281 C C . ILE A 1 273 ? -32.125 1.224 21.576 1.00 91.19 273 ILE A C 1
ATOM 2283 O O . ILE A 1 273 ? -33.046 0.741 20.927 1.00 91.19 273 ILE A O 1
ATOM 2287 N N . LYS A 1 274 ? -32.086 2.532 21.864 1.00 88.31 274 LYS A N 1
ATOM 2288 C CA . LYS A 1 274 ? -33.159 3.480 21.506 1.00 88.31 274 LYS A CA 1
ATOM 2289 C C . LYS A 1 274 ? -33.433 3.571 20.002 1.00 88.31 274 LYS A C 1
ATOM 2291 O O . LYS A 1 274 ? -34.582 3.754 19.615 1.00 88.31 274 LYS A O 1
ATOM 2296 N N . ASP A 1 275 ? -32.401 3.427 19.176 1.00 87.62 275 ASP A N 1
ATOM 2297 C CA . ASP A 1 275 ? -32.480 3.432 17.711 1.00 87.62 275 ASP A CA 1
ATOM 2298 C C . ASP A 1 275 ? -33.098 2.145 17.144 1.00 87.62 275 ASP A C 1
ATOM 2300 O O . ASP A 1 275 ? -33.589 2.141 16.020 1.00 87.62 275 ASP A O 1
ATOM 2304 N N . LEU A 1 276 ? -33.121 1.070 17.937 1.00 87.19 276 LEU A N 1
ATOM 2305 C CA . LEU A 1 276 ? -33.662 -0.235 17.560 1.00 87.19 276 LEU A CA 1
ATOM 2306 C C . LEU A 1 276 ? -35.143 -0.407 17.935 1.00 87.19 276 LEU A C 1
ATOM 2308 O O . LEU A 1 276 ? -35.746 -1.407 17.552 1.00 87.19 276 LEU A O 1
ATOM 2312 N N . ASP A 1 277 ? -35.731 0.537 18.682 1.00 86.00 277 ASP A N 1
ATOM 2313 C CA . ASP A 1 277 ? -37.121 0.458 19.145 1.00 86.00 277 ASP A CA 1
ATOM 2314 C C . ASP A 1 277 ? -38.095 0.551 17.949 1.00 86.00 277 ASP A C 1
ATOM 2316 O O . ASP A 1 277 ? -38.202 1.620 17.329 1.00 86.00 277 ASP A O 1
ATOM 2320 N N . PRO A 1 278 ? -38.842 -0.523 17.624 1.00 84.38 278 PRO A N 1
ATOM 2321 C CA . PRO A 1 278 ? -39.709 -0.576 16.449 1.00 84.38 278 PRO A CA 1
ATOM 2322 C C . PRO A 1 278 ? -41.030 0.184 16.639 1.00 84.38 278 PRO A C 1
ATOM 2324 O O . PRO A 1 278 ? -41.818 0.302 15.701 1.00 84.38 278 PRO A O 1
ATOM 2327 N N . ARG A 1 279 ? -41.317 0.694 17.845 1.00 82.62 279 ARG A N 1
ATOM 2328 C CA . ARG A 1 279 ? -42.589 1.364 18.142 1.00 82.62 279 ARG A CA 1
ATOM 2329 C C . ARG A 1 279 ? -42.658 2.743 17.462 1.00 82.62 279 ARG A C 1
ATOM 2331 O O . ARG A 1 279 ? -41.631 3.401 17.282 1.00 82.62 279 ARG A O 1
ATOM 2338 N N . PRO A 1 280 ? -43.849 3.236 17.088 1.00 78.50 280 PRO A N 1
ATOM 2339 C CA . PRO A 1 280 ? -43.990 4.553 16.466 1.00 78.50 280 PRO A CA 1
ATOM 2340 C C . PRO A 1 280 ? -43.628 5.684 17.445 1.00 78.50 280 PRO A C 1
ATOM 2342 O O . PRO A 1 280 ? -43.806 5.550 18.657 1.00 78.50 280 PRO A O 1
ATOM 2345 N N . GLU A 1 281 ? -43.150 6.826 16.935 1.00 70.12 281 GLU A N 1
ATOM 2346 C CA . GLU A 1 281 ? -42.676 7.958 17.759 1.00 70.12 281 GLU A CA 1
ATOM 2347 C C . GLU A 1 281 ? -43.705 8.469 18.778 1.00 70.12 281 GLU A C 1
ATOM 2349 O O . GLU A 1 281 ? -43.344 8.858 19.891 1.00 70.12 281 GLU A O 1
ATOM 2354 N N . GLY A 1 282 ? -44.999 8.396 18.449 1.00 64.88 282 GLY A N 1
ATOM 2355 C CA . GLY A 1 282 ? -46.085 8.746 19.370 1.00 64.88 282 GLY A CA 1
ATOM 2356 C C . GLY A 1 282 ? -46.158 7.846 20.611 1.00 64.88 282 GLY A C 1
ATOM 2357 O O . GLY A 1 282 ? -46.520 8.312 21.686 1.00 64.88 282 GLY A O 1
ATOM 2358 N N . SER A 1 283 ? -45.748 6.582 20.488 1.00 62.78 283 SER A N 1
ATOM 2359 C CA . SER A 1 283 ? -45.715 5.582 21.567 1.00 62.78 283 SER A CA 1
ATOM 2360 C C . SER A 1 283 ? -44.358 5.516 22.281 1.00 62.78 283 SER A C 1
ATOM 2362 O O . SER A 1 283 ? -44.239 4.899 23.341 1.00 62.78 283 SER A O 1
ATOM 2364 N N . LYS A 1 284 ? -43.331 6.163 21.713 1.00 63.84 284 LYS A N 1
ATOM 2365 C CA . LYS A 1 284 ? -41.981 6.301 22.284 1.00 63.84 284 LYS A CA 1
ATOM 2366 C C . LYS A 1 284 ? -41.899 7.402 23.354 1.00 63.84 284 LYS A C 1
ATOM 2368 O O . LYS A 1 284 ? -40.979 7.392 24.172 1.00 63.84 284 LYS A O 1
ATOM 2373 N N . LYS A 1 285 ? -42.879 8.318 23.409 1.00 53.34 285 LYS A N 1
ATOM 2374 C CA . LYS A 1 285 ? -42.966 9.403 24.404 1.00 53.34 285 LYS A CA 1
ATOM 2375 C C . LYS A 1 285 ? -43.455 8.907 25.769 1.00 53.34 285 LYS A C 1
ATOM 2377 O O . LYS A 1 285 ? -44.612 9.063 26.136 1.00 53.34 285 LYS A O 1
ATOM 2382 N N . GLY A 1 286 ? -42.534 8.363 26.555 1.00 52.47 286 GLY A N 1
ATOM 2383 C CA . GLY A 1 286 ? -42.675 8.245 28.007 1.00 52.47 286 GLY A CA 1
ATOM 2384 C C . GLY A 1 286 ? -41.733 9.221 28.708 1.00 52.47 286 GLY A C 1
ATOM 2385 O O . GLY A 1 286 ? -40.664 8.809 29.145 1.00 52.47 286 GLY A O 1
ATOM 2386 N N . GLY A 1 287 ? -42.097 10.507 28.791 1.00 44.09 287 GLY A N 1
ATOM 2387 C CA . GLY A 1 287 ? -41.285 11.528 29.464 1.00 44.09 287 GLY A CA 1
ATOM 2388 C C . GLY A 1 287 ? -42.070 12.780 29.883 1.00 44.09 287 GLY A C 1
ATOM 2389 O O . GLY A 1 287 ? -42.460 13.555 29.022 1.00 44.09 287 GLY A O 1
ATOM 2390 N N . ARG A 1 288 ? -42.252 12.915 31.212 1.00 39.84 288 ARG A N 1
ATOM 2391 C CA . ARG A 1 288 ? -42.632 14.054 32.095 1.00 39.84 288 ARG A CA 1
ATOM 2392 C C . ARG A 1 288 ? -43.759 15.024 31.641 1.00 39.84 288 ARG A C 1
ATOM 2394 O O . ARG A 1 288 ? -43.627 15.657 30.598 1.00 39.84 288 ARG A O 1
ATOM 2401 N N . PRO A 1 289 ? -44.819 15.258 32.454 1.00 41.22 289 PRO A N 1
ATOM 2402 C CA . PRO A 1 289 ? -45.765 16.338 32.177 1.00 41.22 289 PRO A CA 1
ATOM 2403 C C . PRO A 1 289 ? -45.027 17.682 32.192 1.00 41.22 289 PRO A C 1
ATOM 2405 O O . PRO A 1 289 ? -44.219 17.930 33.092 1.00 41.22 289 PRO A O 1
ATOM 2408 N N . ARG A 1 290 ? -45.310 18.552 31.213 1.00 36.81 290 ARG A N 1
ATOM 2409 C CA . ARG A 1 290 ? -44.922 19.969 31.280 1.00 36.81 290 ARG A CA 1
ATOM 2410 C C . ARG A 1 290 ? -45.552 20.551 32.544 1.00 36.81 290 ARG A C 1
ATOM 2412 O O . ARG A 1 290 ? -46.775 20.530 32.660 1.00 36.81 290 ARG A O 1
ATOM 2419 N N . SER A 1 291 ? -44.740 21.034 33.485 1.00 39.03 291 SER A N 1
ATOM 2420 C CA . SER A 1 291 ? -45.276 21.825 34.591 1.00 39.03 291 SER A CA 1
ATOM 2421 C C . SER A 1 291 ? -45.895 23.087 34.000 1.00 39.03 291 SER A C 1
ATOM 2423 O O . SER A 1 291 ? -45.215 23.824 33.282 1.00 39.03 291 SER A O 1
ATOM 2425 N N . SER A 1 292 ? -47.190 23.267 34.248 1.00 42.38 292 SER A N 1
ATOM 2426 C CA . SER A 1 292 ? -47.831 24.582 34.192 1.00 42.38 292 SER A CA 1
ATOM 2427 C C . SER A 1 292 ? -47.421 25.395 35.412 1.00 42.38 292 SER A C 1
ATOM 2429 O O . SER A 1 292 ? -47.120 24.753 36.446 1.00 42.38 292 SER A O 1
#

pLDDT: mean 82.78, std 14.01, range [36.81, 97.5]

Organism: NCBI:txid1420917

Secondary structure (DSSP, 8-state):
---TT--EEEHHHHHHHTTT--TTS--TTS--HHHHHHHHHHHHHHHTTSS-EE-TT-PEEP-GGGSPPTTT---GGGEEEEEEEEEEE-TTT--EEEEEEEEEEE-TT----HHHHHHHHHHHHHHHHHHHHHHHTTHHHHHHH----HHHHHHSEEEHHHHHHHHHHHTPPPPTTTS-HHHHHHHHHHHHHHHTTTTT---TT---HHHHHHHHHHS-HHHHHHHHHHHHHHHHHHH-TT--HHHHHHSHHHHHTSSGGG--SHHHHHHHHGGG--S-HHHH----PPP-

Foldseek 3Di:
DDDLPCFKAFLLCVLQVLVPHDSVPDDLVDDDPSSLVSSLLVLVCLLVVVFWKAFPVRHTAFAPVNQDDLVPDADPVQKDKDWDWDWDQDPVPRDTDIDIDIDIDGDPVRPDDPVNSVVVSVVVNCVSHVVSCVLSVCSCCSNPVVRDDPVSRRGMMHGPVRQLSSCVVVVHFRGVVNDDPVRRVVSPVVSVVVVPPPVPPPPPPDDDVVNVVVVLVPDDPLVVLLVQLQVQLLVVCVVPLLDALQRSLVDPSNCPVSVSVVDPDSVSSCVSHVVVRPDDPVSNPPDDDDDD